Protein AF-A0A7J4K2P8-F1 (afdb_monomer_lite)

Secondary structure (DSSP, 8-state):
---HHHHHHHHHHHHTT--HHHHHHHHHHTT--HHHHHHHHHH--S----HHHHHHHHHHHHTT--HHHHHHHHHHTT--HHHHHHHHHHHHHH--S---HHHHHHHHHHHHHHHHHHHHHTT---------------------HHHHHHHHHHHHHHH-HHHHHHHHHHH--HHHHHHHHHHHHH-TTT--TTGGGG--SHHHHHHHHHTT-STTTHHHHHTT--SHHHHHHHHHHHHHHHT-

pLDDT: mean 84.4, std 15.3, range [41.06, 97.94]

Structure (mmCIF, N/CA/C/O backbone):
data_AF-A0A7J4K2P8-F1
#
_entry.id   AF-A0A7J4K2P8-F1
#
loop_
_atom_site.group_PDB
_atom_site.id
_atom_site.type_symbol
_atom_site.label_atom_id
_atom_site.label_alt_id
_atom_site.label_comp_id
_atom_site.label_asym_id
_atom_site.label_entity_id
_atom_site.label_seq_id
_atom_site.pdbx_PDB_ins_code
_atom_site.Cartn_x
_atom_site.Cartn_y
_atom_site.Cartn_z
_atom_site.occupancy
_atom_site.B_iso_or_equiv
_atom_site.auth_seq_id
_atom_site.auth_comp_id
_atom_site.auth_asym_id
_atom_site.auth_atom_id
_atom_site.pdbx_PDB_model_num
ATOM 1 N N . MET A 1 1 ? 23.038 6.808 -15.080 1.00 75.94 1 MET A N 1
ATOM 2 C CA . MET A 1 1 ? 22.961 8.172 -14.500 1.00 75.94 1 MET A CA 1
ATOM 3 C C . MET A 1 1 ? 22.219 8.976 -15.526 1.00 75.94 1 MET A C 1
ATOM 5 O O . MET A 1 1 ? 22.666 9.006 -16.671 1.00 75.94 1 MET A O 1
ATOM 9 N N . ALA A 1 2 ? 21.087 9.548 -15.135 1.00 89.25 2 ALA A N 1
ATOM 10 C CA . ALA A 1 2 ? 20.239 10.259 -16.067 1.00 89.25 2 ALA A CA 1
ATOM 11 C C . ALA A 1 2 ? 20.914 11.533 -16.585 1.00 89.25 2 ALA A C 1
ATOM 13 O O . ALA A 1 2 ? 21.733 12.149 -15.899 1.00 89.25 2 ALA A O 1
ATOM 14 N N . ASP A 1 3 ? 20.536 11.936 -17.797 1.00 94.94 3 ASP A N 1
ATOM 15 C CA . ASP A 1 3 ? 20.901 13.236 -18.351 1.00 94.94 3 ASP A CA 1
ATOM 16 C C . ASP A 1 3 ? 20.389 14.359 -17.419 1.00 94.94 3 ASP A C 1
ATOM 18 O O . ASP A 1 3 ? 19.174 14.460 -17.199 1.00 94.94 3 ASP A O 1
ATOM 22 N N . PRO A 1 4 ? 21.273 15.220 -16.875 1.00 94.81 4 PRO A N 1
ATOM 23 C CA . PRO A 1 4 ? 20.875 16.316 -15.996 1.00 94.81 4 PRO A CA 1
ATOM 24 C C . PRO A 1 4 ? 19.834 17.255 -16.616 1.00 94.81 4 PRO A C 1
ATOM 26 O O . PRO A 1 4 ? 18.982 17.778 -15.895 1.00 94.81 4 PRO A O 1
ATOM 29 N N . GLN A 1 5 ? 19.864 17.457 -17.939 1.00 95.69 5 GLN A N 1
ATOM 30 C CA . GLN A 1 5 ? 18.891 18.309 -18.628 1.00 95.69 5 GLN A CA 1
ATOM 31 C C . GLN A 1 5 ? 17.500 17.676 -18.634 1.00 95.69 5 GLN A C 1
ATOM 33 O O . GLN A 1 5 ? 16.505 18.368 -18.414 1.00 95.69 5 GLN A O 1
ATOM 38 N N . LEU A 1 6 ? 17.429 16.356 -18.817 1.00 96.19 6 LEU A N 1
ATOM 39 C CA . LEU A 1 6 ? 16.177 15.609 -18.771 1.00 96.19 6 LEU A CA 1
ATOM 40 C C . LEU A 1 6 ? 15.572 15.630 -17.363 1.00 96.19 6 LEU A C 1
ATOM 42 O O . LEU A 1 6 ? 14.382 15.896 -17.212 1.00 96.19 6 LEU A O 1
ATOM 46 N N . VAL A 1 7 ? 16.394 15.428 -16.327 1.00 94.69 7 VAL A N 1
ATOM 47 C CA . VAL A 1 7 ? 15.958 15.527 -14.923 1.00 94.69 7 VAL A CA 1
ATOM 48 C C . VAL A 1 7 ? 15.420 16.927 -14.619 1.00 94.69 7 VAL A C 1
ATOM 50 O O . VAL A 1 7 ? 14.348 17.065 -14.027 1.00 94.69 7 VAL A O 1
ATOM 53 N N . GLN A 1 8 ? 16.122 17.976 -15.060 1.00 93.44 8 GLN A N 1
ATOM 54 C CA . GLN A 1 8 ? 15.693 19.360 -14.859 1.00 93.44 8 GLN A CA 1
ATOM 55 C C . GLN A 1 8 ? 14.377 19.664 -15.586 1.00 93.44 8 GLN A C 1
ATOM 57 O O . GLN A 1 8 ? 13.496 20.303 -15.008 1.00 93.44 8 GLN A O 1
ATOM 62 N N . TYR A 1 9 ? 14.218 19.179 -16.820 1.00 95.50 9 TYR A N 1
ATOM 63 C CA . TYR A 1 9 ? 12.982 19.326 -17.585 1.00 95.50 9 TYR A CA 1
ATOM 64 C C . TYR A 1 9 ? 11.809 18.619 -16.903 1.00 95.50 9 TYR A C 1
ATOM 66 O O . TYR A 1 9 ? 10.764 19.235 -16.699 1.00 95.50 9 TYR A O 1
ATOM 74 N N . ILE A 1 10 ? 11.988 17.356 -16.497 1.00 94.38 10 ILE A N 1
ATOM 75 C CA . ILE A 1 10 ? 10.951 16.600 -15.787 1.00 94.38 10 ILE A CA 1
ATOM 76 C C . ILE A 1 10 ? 10.550 17.348 -14.517 1.00 94.38 10 ILE A C 1
ATOM 78 O O . ILE A 1 10 ? 9.362 17.563 -14.290 1.00 94.38 10 ILE A O 1
ATOM 82 N N . ASN A 1 11 ? 11.519 17.809 -13.723 1.00 90.75 11 ASN A N 1
ATOM 83 C CA . ASN A 1 11 ? 11.234 18.570 -12.511 1.00 90.75 11 ASN A CA 1
ATOM 84 C C . ASN A 1 11 ? 10.418 19.841 -12.807 1.00 90.75 11 ASN A C 1
ATOM 86 O O . ASN A 1 11 ? 9.435 20.108 -12.121 1.00 90.75 11 ASN A O 1
ATOM 90 N N . ALA A 1 12 ? 10.770 20.593 -13.854 1.00 91.31 12 ALA A N 1
ATOM 91 C CA . ALA A 1 12 ? 10.033 21.792 -14.251 1.00 91.31 12 ALA A CA 1
ATOM 92 C C . ALA A 1 12 ? 8.586 21.484 -14.675 1.00 91.31 12 ALA A C 1
ATOM 94 O O . ALA A 1 12 ? 7.667 22.199 -14.280 1.00 91.31 12 ALA A O 1
ATOM 95 N N . GLN A 1 13 ? 8.357 20.401 -15.427 1.00 92.38 13 GLN A N 1
ATOM 96 C CA . GLN A 1 13 ? 7.003 19.989 -15.819 1.00 92.38 13 GLN A CA 1
ATOM 97 C C . GLN A 1 13 ? 6.168 19.560 -14.605 1.00 92.38 13 GLN A C 1
ATOM 99 O O . GLN A 1 13 ? 5.011 19.952 -14.467 1.00 92.38 13 GLN A O 1
ATOM 104 N N . LEU A 1 14 ? 6.759 18.810 -13.676 1.00 86.69 14 LEU A N 1
ATOM 105 C CA . LEU A 1 14 ? 6.062 18.414 -12.454 1.00 86.69 14 LEU A CA 1
ATOM 106 C C . LEU A 1 14 ? 5.748 19.625 -11.555 1.00 86.69 14 LEU A C 1
ATOM 108 O O . LEU A 1 14 ? 4.672 19.683 -10.962 1.00 86.69 14 LEU A O 1
ATOM 112 N N . GLN A 1 15 ? 6.641 20.620 -11.493 1.00 82.06 15 GLN A N 1
ATOM 113 C CA . GLN A 1 15 ? 6.390 21.894 -10.805 1.00 82.06 15 GLN A CA 1
ATOM 114 C C . GLN A 1 15 ? 5.294 22.727 -11.482 1.00 82.06 15 GLN A C 1
ATOM 116 O O . GLN A 1 15 ? 4.551 23.428 -10.797 1.00 82.06 15 GLN A O 1
ATOM 121 N N . ALA A 1 16 ? 5.156 22.620 -12.806 1.00 83.31 16 ALA A N 1
ATOM 122 C CA . ALA A 1 16 ? 4.079 23.245 -13.570 1.00 83.31 16 ALA A CA 1
ATOM 123 C C . ALA A 1 16 ? 2.720 22.529 -13.420 1.00 83.31 16 ALA A C 1
ATOM 125 O O . ALA A 1 16 ? 1.714 23.020 -13.931 1.00 83.31 16 ALA A O 1
ATOM 126 N N . GLY A 1 17 ? 2.669 21.404 -12.698 1.00 76.44 17 GLY A N 1
ATOM 127 C CA . GLY A 1 17 ? 1.433 20.695 -12.370 1.00 76.44 17 GLY A CA 1
ATOM 128 C C . GLY A 1 17 ? 1.130 19.483 -13.251 1.00 76.44 17 GLY A C 1
ATOM 129 O O . GLY A 1 17 ? 0.143 18.794 -13.004 1.00 76.44 17 GLY A O 1
ATOM 130 N N . TYR A 1 18 ? 1.968 19.177 -14.243 1.00 83.50 18 TYR A N 1
ATOM 131 C CA . TYR A 1 18 ? 1.755 18.018 -15.108 1.00 83.50 18 TYR A CA 1
ATOM 132 C C . TYR A 1 18 ? 1.923 16.700 -14.337 1.00 83.50 18 TYR A C 1
ATOM 134 O O . TYR A 1 18 ? 2.812 16.554 -13.494 1.00 83.50 18 TYR A O 1
ATOM 142 N N . GLY A 1 19 ? 1.074 15.713 -14.636 1.00 78.81 19 GLY A N 1
ATOM 143 C CA . GLY A 1 19 ? 1.168 14.377 -14.042 1.00 78.81 19 GLY A CA 1
ATOM 144 C C . GLY A 1 19 ? 2.373 13.593 -14.573 1.00 78.81 19 GLY A C 1
ATOM 145 O O . GLY A 1 19 ? 2.743 13.742 -15.737 1.00 78.81 19 GLY A O 1
ATOM 146 N N . LYS A 1 20 ? 2.963 12.705 -13.756 1.00 86.25 20 LYS A N 1
ATOM 147 C CA . LYS A 1 20 ? 4.127 11.886 -14.158 1.00 86.25 20 LYS A CA 1
ATOM 148 C C . LYS A 1 20 ? 3.876 11.124 -15.464 1.00 86.25 20 LYS A C 1
ATOM 150 O O . LYS A 1 20 ? 4.728 11.149 -16.342 1.00 86.25 20 LYS A O 1
ATOM 155 N N . GLU A 1 21 ? 2.696 10.521 -15.631 1.00 82.62 21 GLU A N 1
ATOM 156 C CA . GLU A 1 21 ? 2.338 9.811 -16.870 1.00 82.62 21 GLU A CA 1
ATOM 157 C C . GLU A 1 21 ? 2.239 10.731 -18.085 1.00 82.62 21 GLU A C 1
ATOM 159 O O . GLU A 1 21 ? 2.724 10.387 -19.160 1.00 82.62 21 GLU A O 1
ATOM 164 N N . GLN A 1 22 ? 1.679 11.929 -17.918 1.00 85.06 22 GLN A N 1
ATOM 165 C CA . GLN A 1 22 ? 1.611 12.911 -18.997 1.00 85.06 22 GLN A CA 1
ATOM 166 C C . GLN A 1 22 ? 3.014 13.349 -19.429 1.00 85.06 22 GLN A C 1
ATOM 168 O O . GLN A 1 22 ? 3.296 13.442 -20.622 1.00 85.06 22 GLN A O 1
ATOM 173 N N . VAL A 1 23 ? 3.915 13.558 -18.465 1.00 93.69 23 VAL A N 1
ATOM 174 C CA . VAL A 1 23 ? 5.318 13.890 -18.737 1.00 93.69 23 VAL A CA 1
ATOM 175 C C . VAL A 1 23 ? 6.034 12.721 -19.420 1.00 93.69 23 VAL A C 1
ATOM 177 O O . VAL A 1 23 ? 6.741 12.945 -20.400 1.00 93.69 23 VAL A O 1
ATOM 180 N N . ARG A 1 24 ? 5.810 11.471 -18.983 1.00 94.69 24 ARG A N 1
ATOM 181 C CA . ARG A 1 24 ? 6.348 10.275 -19.659 1.00 94.69 24 ARG A CA 1
ATOM 182 C C . ARG A 1 24 ? 5.886 10.187 -21.107 1.00 94.69 24 ARG A C 1
ATOM 184 O O . ARG A 1 24 ? 6.714 9.991 -21.989 1.00 94.69 24 ARG A O 1
ATOM 191 N N . GLN A 1 25 ? 4.589 10.360 -21.357 1.00 92.12 25 GLN A N 1
ATOM 192 C CA . GLN A 1 25 ? 4.019 10.313 -22.704 1.00 92.12 25 GLN A CA 1
ATOM 193 C C . GLN A 1 25 ? 4.571 11.433 -23.591 1.00 92.12 25 GLN A C 1
ATOM 195 O O . GLN A 1 25 ? 4.941 11.171 -24.732 1.00 92.12 25 GLN A O 1
ATOM 200 N N . ALA A 1 26 ? 4.687 12.655 -23.065 1.00 95.38 26 ALA A N 1
ATOM 201 C CA . ALA A 1 26 ? 5.259 13.785 -23.793 1.00 95.38 26 ALA A CA 1
ATOM 202 C C . ALA A 1 26 ? 6.736 13.550 -24.158 1.00 95.38 26 ALA A C 1
ATOM 204 O O . ALA A 1 26 ? 7.141 13.810 -25.289 1.00 95.38 26 ALA A O 1
ATOM 205 N N . LEU A 1 27 ? 7.531 13.005 -23.234 1.00 96.94 27 LEU A N 1
ATOM 206 C CA . LEU A 1 27 ? 8.936 12.668 -23.478 1.00 96.94 27 LEU A CA 1
ATOM 207 C C . LEU A 1 27 ? 9.092 11.502 -24.457 1.00 96.94 27 LEU A C 1
ATOM 209 O O . LEU A 1 27 ? 9.926 11.566 -25.358 1.00 96.94 27 LEU A O 1
ATOM 213 N N . ALA A 1 28 ? 8.263 10.467 -24.335 1.00 96.88 28 ALA A N 1
ATOM 214 C CA . ALA A 1 28 ? 8.249 9.355 -25.279 1.00 96.88 28 ALA A CA 1
ATOM 215 C C . ALA A 1 28 ? 7.879 9.831 -26.695 1.00 96.88 28 ALA A C 1
ATOM 217 O O . ALA A 1 28 ? 8.545 9.463 -27.660 1.00 96.88 28 ALA A O 1
ATOM 218 N N . ALA A 1 29 ? 6.883 10.716 -26.821 1.00 96.19 29 ALA A N 1
ATOM 219 C CA . ALA A 1 29 ? 6.522 11.353 -28.089 1.00 96.19 29 ALA A CA 1
ATOM 220 C C . ALA A 1 29 ? 7.647 12.247 -28.644 1.00 96.19 29 ALA A C 1
ATOM 222 O O . ALA A 1 29 ? 7.802 12.360 -29.857 1.00 96.19 29 ALA A O 1
ATOM 223 N N . GLY A 1 30 ? 8.461 12.837 -27.763 1.00 96.69 30 GLY A N 1
ATOM 224 C CA . GLY A 1 30 ? 9.676 13.577 -28.107 1.00 96.69 30 GLY A CA 1
ATOM 225 C C . GLY A 1 30 ? 10.876 12.705 -28.497 1.00 96.69 30 GLY A C 1
ATOM 226 O O . GLY A 1 30 ? 11.932 13.250 -28.805 1.00 96.69 30 GLY A O 1
ATOM 227 N N . GLY A 1 31 ? 10.739 11.373 -28.492 1.00 97.06 31 GLY A N 1
ATOM 228 C CA . GLY A 1 31 ? 11.786 10.434 -28.906 1.00 97.06 31 GLY A CA 1
ATOM 229 C C . GLY A 1 31 ? 12.767 10.026 -27.804 1.00 97.06 31 GLY A C 1
ATOM 230 O O . GLY A 1 31 ? 13.778 9.387 -28.101 1.00 97.06 31 GLY A O 1
ATOM 231 N N . TYR A 1 32 ? 12.497 10.360 -26.539 1.00 97.12 32 TYR A N 1
ATOM 232 C CA . TYR A 1 32 ? 13.344 9.920 -25.431 1.00 97.12 32 TYR A CA 1
ATOM 233 C C . TYR A 1 32 ? 13.165 8.410 -25.167 1.00 97.12 32 TYR A C 1
ATOM 235 O O . TYR A 1 32 ? 12.029 7.933 -25.095 1.00 97.12 32 TYR A O 1
ATOM 243 N N . PRO A 1 33 ? 14.256 7.638 -24.978 1.00 96.88 33 PRO A N 1
ATOM 244 C CA . PRO A 1 33 ? 14.161 6.215 -24.659 1.00 96.88 33 PRO A CA 1
ATOM 245 C C . PRO A 1 33 ? 13.442 5.983 -23.318 1.00 96.88 33 PRO A C 1
ATOM 247 O O . PRO A 1 33 ? 13.790 6.650 -22.340 1.00 96.88 33 PRO A O 1
ATOM 250 N N . PRO A 1 34 ? 12.531 4.995 -23.204 1.00 94.56 34 PRO A N 1
ATOM 251 C CA . PRO A 1 34 ? 11.807 4.719 -21.958 1.00 94.56 34 PRO A CA 1
ATOM 252 C C . PRO A 1 34 ? 12.721 4.516 -20.744 1.00 94.56 34 PRO A C 1
ATOM 254 O O . PRO A 1 34 ? 12.461 5.050 -19.671 1.00 94.56 34 PRO A O 1
ATOM 257 N N . LEU A 1 35 ? 13.845 3.815 -20.929 1.00 94.25 35 LEU A N 1
ATOM 258 C CA . LEU A 1 35 ? 14.822 3.587 -19.862 1.00 94.25 35 LEU A CA 1
ATOM 259 C C . LEU A 1 35 ? 15.446 4.895 -19.345 1.00 94.25 35 LEU A C 1
ATOM 261 O O . LEU A 1 35 ? 15.634 5.046 -18.141 1.00 94.25 35 LEU A O 1
ATOM 265 N N . ALA A 1 36 ? 15.731 5.849 -20.237 1.00 96.31 36 ALA A N 1
ATOM 266 C CA . ALA A 1 36 ? 16.288 7.148 -19.865 1.00 96.31 36 ALA A CA 1
ATOM 267 C C . ALA A 1 36 ? 15.265 8.004 -19.103 1.00 96.31 36 ALA A C 1
ATOM 269 O O . ALA A 1 36 ? 15.626 8.690 -18.149 1.00 96.31 36 ALA A O 1
ATOM 270 N N . ILE A 1 37 ? 13.986 7.922 -19.490 1.00 95.88 37 ILE A N 1
ATOM 271 C CA . ILE A 1 37 ? 12.877 8.581 -18.790 1.00 95.88 37 ILE A CA 1
ATOM 272 C C . ILE A 1 37 ? 12.771 8.038 -17.357 1.00 95.88 37 ILE A C 1
ATOM 274 O O . ILE A 1 37 ? 12.765 8.819 -16.408 1.00 95.88 37 ILE A O 1
ATOM 278 N N . GLU A 1 38 ? 12.758 6.714 -17.180 1.00 92.81 38 GLU A N 1
ATOM 279 C CA . GLU A 1 38 ? 12.669 6.093 -15.851 1.00 92.81 38 GLU A CA 1
ATOM 280 C C . GLU A 1 38 ? 13.920 6.332 -14.990 1.00 92.81 38 GLU A C 1
ATOM 282 O O . GLU A 1 38 ? 13.803 6.555 -13.785 1.00 92.81 38 GLU A O 1
ATOM 287 N N . GLU A 1 39 ? 15.127 6.334 -15.571 1.00 92.31 39 GLU A N 1
ATOM 288 C CA . GLU A 1 39 ? 16.339 6.776 -14.864 1.00 92.31 39 GLU A CA 1
ATOM 289 C C . GLU A 1 39 ? 16.221 8.226 -14.389 1.00 92.31 39 GLU A C 1
ATOM 291 O O . GLU A 1 39 ? 16.551 8.517 -13.241 1.00 92.31 39 GLU A O 1
ATOM 296 N N . ALA A 1 40 ? 15.695 9.124 -15.221 1.00 95.12 40 ALA A N 1
ATOM 297 C CA . ALA A 1 40 ? 15.549 10.525 -14.852 1.00 95.12 40 ALA A CA 1
ATOM 298 C C . ALA A 1 40 ? 14.502 10.741 -13.750 1.00 95.12 40 ALA A C 1
ATOM 300 O O . ALA A 1 40 ? 14.740 11.524 -12.832 1.00 95.12 40 ALA A O 1
ATOM 301 N N . PHE A 1 41 ? 13.383 10.007 -13.774 1.00 91.06 41 PHE A N 1
ATOM 302 C CA . PHE A 1 41 ? 12.415 10.017 -12.671 1.00 91.06 41 PHE A CA 1
ATOM 303 C C . PHE A 1 41 ? 12.991 9.451 -11.370 1.00 91.06 41 PHE A C 1
ATOM 305 O O . PHE A 1 41 ? 12.646 9.934 -10.293 1.00 91.06 41 PHE A O 1
ATOM 312 N N . ARG A 1 42 ? 13.870 8.449 -11.456 1.00 88.94 42 ARG A N 1
ATOM 313 C CA . ARG A 1 42 ? 14.551 7.847 -10.301 1.00 88.94 42 ARG A CA 1
ATOM 314 C C . ARG A 1 42 ? 15.565 8.795 -9.661 1.00 88.94 42 ARG A C 1
ATOM 316 O O . ARG A 1 42 ? 15.687 8.813 -8.439 1.00 88.94 42 ARG A O 1
ATOM 323 N N . ASP A 1 43 ? 16.264 9.582 -10.476 1.00 91.12 43 ASP A N 1
ATOM 324 C CA . ASP A 1 43 ? 17.283 10.538 -10.026 1.00 91.12 43 ASP A CA 1
ATOM 325 C C . ASP A 1 43 ? 16.679 11.829 -9.427 1.00 91.12 43 ASP A C 1
ATOM 327 O O . ASP A 1 43 ? 17.401 12.622 -8.811 1.00 91.12 43 ASP A O 1
ATOM 331 N N . LEU A 1 44 ? 15.354 12.029 -9.515 1.00 89.00 44 LEU A N 1
ATOM 332 C CA . LEU A 1 44 ? 14.643 13.083 -8.783 1.00 89.00 44 LEU A CA 1
ATOM 333 C C . LEU A 1 44 ? 14.687 12.804 -7.274 1.00 89.00 44 LEU A C 1
ATOM 335 O O . LEU A 1 44 ? 13.844 12.111 -6.704 1.00 89.00 44 LEU A O 1
ATOM 339 N N . LYS A 1 45 ? 15.685 13.374 -6.596 1.00 73.06 45 LYS A N 1
ATOM 340 C CA . LYS A 1 45 ? 15.795 13.318 -5.136 1.00 73.06 45 LYS A CA 1
ATOM 341 C C . LYS A 1 45 ? 14.753 14.222 -4.483 1.00 73.06 45 LYS A C 1
ATOM 343 O O . LYS A 1 45 ? 14.955 15.426 -4.362 1.00 73.06 45 LYS A O 1
ATOM 348 N N . GLY A 1 46 ? 13.681 13.612 -3.994 1.00 66.88 46 GLY A N 1
ATOM 349 C CA . GLY A 1 46 ? 12.719 14.239 -3.093 1.00 66.88 46 GLY A CA 1
ATOM 350 C C . GLY A 1 46 ? 11.271 13.971 -3.493 1.00 66.88 46 GLY A C 1
ATOM 351 O O . GLY A 1 46 ? 10.998 13.630 -4.644 1.00 66.88 46 GLY A O 1
ATOM 352 N N . PRO A 1 47 ? 10.320 14.115 -2.554 1.00 60.91 47 PRO A N 1
ATOM 353 C CA . PRO A 1 47 ? 8.916 14.169 -2.917 1.00 60.91 47 PRO A CA 1
ATOM 354 C C . PRO A 1 47 ? 8.754 15.348 -3.869 1.00 60.91 47 PRO A C 1
ATOM 356 O O . PRO A 1 47 ? 9.045 16.488 -3.507 1.00 60.91 47 PRO A O 1
ATOM 359 N N . VAL A 1 48 ? 8.335 15.076 -5.101 1.00 60.09 48 VAL A N 1
ATOM 360 C CA . VAL A 1 48 ? 7.995 16.149 -6.026 1.00 60.09 48 VAL A CA 1
ATOM 361 C C . VAL A 1 48 ? 6.690 16.742 -5.520 1.00 60.09 48 VAL A C 1
ATOM 363 O O . VAL A 1 48 ? 5.601 16.244 -5.803 1.00 60.09 48 VAL A O 1
ATOM 366 N N . SER A 1 49 ? 6.815 17.753 -4.668 1.00 67.19 49 SER A N 1
ATOM 367 C CA . SER A 1 49 ? 5.711 18.492 -4.079 1.00 67.19 49 SER A CA 1
ATOM 368 C C . SER A 1 49 ? 5.065 19.323 -5.178 1.00 67.19 49 SER A C 1
ATOM 370 O O . SER A 1 49 ? 5.377 20.496 -5.360 1.00 67.19 49 SER A O 1
ATOM 372 N N . ASN A 1 50 ? 4.178 18.693 -5.949 1.00 78.12 50 ASN A N 1
ATOM 373 C CA . ASN A 1 50 ? 3.330 19.403 -6.890 1.00 78.12 50 ASN A CA 1
ATOM 374 C C . ASN A 1 50 ? 2.470 20.397 -6.070 1.00 78.12 50 ASN A C 1
ATOM 376 O O . ASN A 1 50 ? 1.663 19.983 -5.234 1.00 78.12 50 ASN A O 1
ATOM 380 N N . PRO A 1 51 ? 2.629 21.717 -6.245 1.00 83.50 51 PRO A N 1
ATOM 381 C CA . PRO A 1 51 ? 1.887 22.687 -5.444 1.00 83.50 51 PRO A CA 1
ATOM 382 C C . PRO A 1 51 ? 0.369 22.554 -5.641 1.00 83.50 51 PRO A C 1
ATOM 384 O O . PRO A 1 51 ? -0.393 22.836 -4.719 1.00 83.50 51 PRO A O 1
ATOM 387 N N . GLN A 1 52 ? -0.087 22.052 -6.794 1.00 86.12 52 GLN A N 1
ATOM 388 C CA . GLN A 1 52 ? -1.505 21.788 -7.034 1.00 86.12 52 GLN A CA 1
ATOM 389 C C . GLN A 1 52 ? -2.033 20.652 -6.156 1.00 86.12 52 GLN A C 1
ATOM 391 O O . GLN A 1 52 ? -3.101 20.815 -5.570 1.00 86.12 52 GLN A O 1
ATOM 396 N N . ILE A 1 53 ? -1.291 19.541 -6.004 1.00 90.12 53 ILE A N 1
ATOM 397 C CA . ILE A 1 53 ? -1.750 18.425 -5.159 1.00 90.12 53 ILE A CA 1
ATOM 398 C C . ILE A 1 53 ? -1.843 18.852 -3.692 1.00 90.12 53 ILE A C 1
ATOM 400 O O . ILE A 1 53 ? -2.778 18.464 -2.996 1.00 90.12 53 ILE A O 1
ATOM 404 N N . LEU A 1 54 ? -0.919 19.703 -3.235 1.00 91.50 54 LEU A N 1
ATOM 405 C CA . LEU A 1 54 ? -0.932 20.250 -1.877 1.00 91.50 54 LEU A CA 1
ATOM 406 C C . LEU A 1 54 ? -2.109 21.205 -1.660 1.00 91.50 54 LEU A C 1
ATOM 408 O O . LEU A 1 54 ? -2.820 21.062 -0.668 1.00 91.50 54 LEU A O 1
ATOM 412 N N . ASN A 1 55 ? -2.366 22.120 -2.599 1.00 92.12 55 ASN A N 1
ATOM 413 C CA . ASN A 1 55 ? -3.511 23.032 -2.526 1.00 92.12 55 ASN A CA 1
ATOM 414 C C . ASN A 1 55 ? -4.841 22.266 -2.523 1.00 92.12 55 ASN A C 1
ATOM 416 O O . ASN A 1 55 ? -5.735 22.576 -1.737 1.00 92.12 55 ASN A O 1
ATOM 420 N N . PHE A 1 56 ? -4.960 21.232 -3.359 1.00 94.06 56 PHE A N 1
ATOM 421 C CA . PHE A 1 56 ? -6.168 20.413 -3.437 1.00 94.06 56 PHE A CA 1
ATOM 422 C C . PHE A 1 56 ? -6.355 19.559 -2.175 1.00 94.06 56 PHE A C 1
ATOM 424 O O . PHE A 1 56 ? -7.449 19.512 -1.614 1.00 94.06 56 PHE A O 1
ATOM 431 N N . ALA A 1 57 ? -5.279 18.948 -1.664 1.00 94.38 57 ALA A N 1
ATOM 432 C CA . ALA A 1 57 ? -5.290 18.246 -0.382 1.00 94.38 57 ALA A CA 1
ATOM 433 C C . ALA A 1 57 ? -5.724 19.178 0.762 1.00 94.38 57 ALA A C 1
ATOM 435 O O . ALA A 1 57 ? -6.565 18.807 1.578 1.00 94.38 57 ALA A O 1
ATOM 436 N N . GLN A 1 58 ? -5.202 20.408 0.797 1.00 94.25 58 GLN A N 1
ATOM 437 C CA . GLN A 1 58 ? -5.569 21.417 1.788 1.00 94.25 58 GLN A CA 1
ATOM 438 C C . GLN A 1 58 ? -7.034 21.834 1.682 1.00 94.25 58 GLN A C 1
ATOM 440 O O . GLN A 1 58 ? -7.709 21.917 2.706 1.00 94.25 58 GLN A O 1
ATOM 445 N N . GLN A 1 59 ? -7.546 22.036 0.468 1.00 95.44 59 GLN A N 1
ATOM 446 C CA . GLN A 1 59 ? -8.951 22.359 0.240 1.00 95.44 59 GLN A CA 1
ATOM 447 C C . GLN A 1 59 ? -9.881 21.239 0.732 1.00 95.44 59 GLN A C 1
ATOM 449 O O . GLN A 1 59 ? -10.855 21.522 1.426 1.00 95.44 59 GLN A O 1
ATOM 454 N N . LEU A 1 60 ? -9.569 19.974 0.431 1.00 95.19 60 LEU A N 1
ATOM 455 C CA . LEU A 1 60 ? -10.355 18.822 0.891 1.00 95.19 60 LEU A CA 1
ATOM 456 C C . LEU A 1 60 ? -10.367 18.722 2.421 1.00 95.19 60 LEU A C 1
ATOM 458 O O . LEU A 1 60 ? -11.423 18.557 3.029 1.00 95.19 60 LEU A O 1
ATOM 462 N N . LEU A 1 61 ? -9.208 18.889 3.062 1.00 92.81 61 LEU A N 1
ATOM 463 C CA . LEU A 1 61 ? -9.109 18.862 4.523 1.00 92.81 61 LEU A CA 1
ATOM 464 C C . LEU A 1 61 ? -9.868 20.034 5.176 1.00 92.81 61 LEU A C 1
ATOM 466 O O . LEU A 1 61 ? -10.512 19.842 6.203 1.00 92.81 61 LEU A O 1
ATOM 470 N N . GLN A 1 62 ? -9.864 21.227 4.569 1.00 90.69 62 GLN A N 1
ATOM 471 C CA . GLN A 1 62 ? -10.662 22.374 5.036 1.00 90.69 62 GLN A CA 1
ATOM 472 C C . GLN A 1 62 ? -12.175 22.157 4.892 1.00 90.69 62 GLN A C 1
ATOM 474 O O . GLN A 1 62 ? -12.944 22.717 5.667 1.00 90.69 62 GLN A O 1
ATOM 479 N N . GLN A 1 63 ? -12.603 21.326 3.938 1.00 91.38 63 GLN A N 1
ATOM 480 C CA . GLN A 1 63 ? -14.000 20.909 3.776 1.00 91.38 63 GLN A CA 1
ATOM 481 C C . GLN A 1 63 ? -14.420 19.804 4.761 1.00 91.38 63 GLN A C 1
ATOM 483 O O . GLN A 1 63 ? -15.565 19.363 4.724 1.00 91.38 63 GLN A O 1
ATOM 488 N N . GLY A 1 64 ? -13.518 19.353 5.639 1.00 90.62 64 GLY A N 1
ATOM 489 C CA . GLY A 1 64 ? -13.805 18.329 6.644 1.00 90.62 64 GLY A CA 1
ATOM 490 C C . GLY A 1 64 ? -13.614 16.891 6.162 1.00 90.62 64 GLY A C 1
ATOM 491 O O . GLY A 1 64 ? -13.993 15.966 6.877 1.00 90.62 64 GLY A O 1
ATOM 492 N N . TYR A 1 65 ? -13.013 16.673 4.986 1.00 91.69 65 TYR A N 1
ATOM 493 C CA . TYR A 1 65 ? -12.669 15.321 4.546 1.00 91.69 65 TYR A CA 1
ATOM 494 C C . TYR A 1 65 ? -11.627 14.709 5.484 1.00 91.69 65 TYR A C 1
ATOM 496 O O . TYR A 1 65 ? -10.642 15.351 5.857 1.00 91.69 65 TYR A O 1
ATOM 504 N N . LEU A 1 66 ? -11.797 13.429 5.813 1.00 90.12 66 LEU A N 1
ATOM 505 C CA . LEU A 1 66 ? -10.773 12.676 6.535 1.00 90.12 66 LEU A CA 1
ATOM 506 C C . LEU A 1 66 ? -9.540 12.454 5.637 1.00 90.12 66 LEU A C 1
ATOM 508 O O . LEU A 1 66 ? -9.696 12.328 4.421 1.00 90.12 66 LEU A O 1
ATOM 512 N N . PRO A 1 67 ? -8.320 12.300 6.192 1.00 91.19 67 PRO A N 1
ATOM 513 C CA . PRO A 1 67 ? -7.105 12.082 5.396 1.00 91.19 67 PRO A CA 1
ATOM 514 C C . PRO A 1 67 ? -7.207 10.939 4.371 1.00 91.19 67 PRO A C 1
ATOM 516 O O . PRO A 1 67 ? -6.740 11.062 3.236 1.00 91.19 67 PRO A O 1
ATOM 519 N N . ILE A 1 68 ? -7.862 9.834 4.741 1.00 84.69 68 ILE A N 1
ATOM 520 C CA . ILE A 1 68 ? -8.089 8.689 3.845 1.00 84.69 68 ILE A CA 1
ATOM 521 C C . ILE A 1 68 ? -9.020 9.077 2.686 1.00 84.69 68 ILE A C 1
ATOM 523 O O . ILE A 1 68 ? -8.728 8.757 1.534 1.00 84.69 68 ILE A O 1
ATOM 527 N N . GLN A 1 69 ? -10.095 9.819 2.966 1.00 89.50 69 GLN A N 1
ATOM 528 C CA . GLN A 1 69 ? -11.037 10.286 1.944 1.00 89.50 69 GLN A CA 1
ATOM 529 C C . GLN A 1 69 ? -10.383 11.314 1.015 1.00 89.50 69 GLN A C 1
ATOM 531 O O . GLN A 1 69 ? -10.533 11.225 -0.200 1.00 89.50 69 GLN A O 1
ATOM 536 N N . ALA A 1 70 ? -9.597 12.242 1.569 1.00 94.69 70 ALA A N 1
ATOM 537 C CA . ALA A 1 70 ? -8.843 13.216 0.788 1.00 94.69 70 ALA A CA 1
ATOM 538 C C . ALA A 1 70 ? -7.838 12.525 -0.150 1.00 94.69 70 ALA A C 1
ATOM 540 O O . ALA A 1 70 ? -7.735 12.877 -1.322 1.00 94.69 70 ALA A O 1
ATOM 541 N N . THR A 1 71 ? -7.157 11.480 0.334 1.00 91.50 71 THR A N 1
ATOM 542 C CA . THR A 1 71 ? -6.257 10.660 -0.492 1.00 91.50 71 THR A CA 1
ATOM 543 C C . THR A 1 71 ? -7.018 9.995 -1.641 1.00 91.50 71 THR A C 1
ATOM 545 O O . THR A 1 71 ? -6.576 10.069 -2.785 1.00 91.50 71 THR A O 1
ATOM 548 N N . ALA A 1 72 ? -8.167 9.372 -1.362 1.00 87.75 72 ALA A N 1
ATOM 549 C CA . ALA A 1 72 ? -8.983 8.722 -2.387 1.00 87.75 72 ALA A CA 1
ATOM 550 C C . ALA A 1 72 ? -9.484 9.719 -3.448 1.00 87.75 72 ALA A C 1
ATOM 552 O O . ALA A 1 72 ? -9.407 9.431 -4.641 1.00 87.75 72 ALA A O 1
ATOM 553 N N . ALA A 1 73 ? -9.924 10.909 -3.030 1.00 92.62 73 ALA A N 1
ATOM 554 C CA . ALA A 1 73 ? -10.376 11.962 -3.936 1.00 92.62 73 ALA A CA 1
ATOM 555 C C . ALA A 1 73 ? -9.250 12.462 -4.858 1.00 92.62 73 ALA A C 1
ATOM 557 O O . ALA A 1 73 ? -9.471 12.659 -6.050 1.00 92.62 73 ALA A O 1
ATOM 558 N N . LEU A 1 74 ? -8.023 12.606 -4.347 1.00 92.44 74 LEU A N 1
ATOM 559 C CA . LEU A 1 74 ? -6.862 12.958 -5.171 1.00 92.44 74 LEU A CA 1
ATOM 560 C C . LEU A 1 74 ? -6.544 11.867 -6.203 1.00 92.44 74 LEU A C 1
ATOM 562 O O . LEU A 1 74 ? -6.268 12.170 -7.360 1.00 92.44 74 LEU A O 1
ATOM 566 N N . VAL A 1 75 ? -6.639 10.593 -5.825 1.00 89.44 75 VAL A N 1
ATOM 567 C CA . VAL A 1 75 ? -6.437 9.493 -6.781 1.00 89.44 75 VAL A CA 1
ATOM 568 C C . VAL A 1 75 ? -7.496 9.514 -7.888 1.00 89.44 75 VAL A C 1
ATOM 570 O O . VAL A 1 75 ? -7.162 9.325 -9.054 1.00 89.44 75 VAL A O 1
ATOM 573 N N . GLN A 1 76 ? -8.753 9.830 -7.559 1.00 87.62 76 GLN A N 1
ATOM 574 C CA . GLN A 1 76 ? -9.819 10.002 -8.557 1.00 87.62 76 GLN A CA 1
ATOM 575 C C . GLN A 1 76 ? -9.568 11.177 -9.515 1.00 87.62 76 GLN A C 1
ATOM 577 O O . GLN A 1 76 ? -9.984 11.116 -10.668 1.00 87.62 76 GLN A O 1
ATOM 582 N N . GLN A 1 77 ? -8.853 12.215 -9.071 1.00 86.31 77 GLN A N 1
ATOM 583 C CA . GLN A 1 77 ? -8.404 13.333 -9.914 1.00 86.31 77 GLN A CA 1
ATOM 584 C C . GLN A 1 77 ? -7.180 12.980 -10.785 1.00 86.31 77 GLN A C 1
ATOM 586 O O . GLN A 1 77 ? -6.665 13.831 -11.505 1.00 86.31 77 GLN A O 1
ATOM 591 N N . GLY A 1 78 ? -6.705 11.730 -10.735 1.00 81.75 78 GLY A N 1
ATOM 592 C CA . GLY A 1 78 ? -5.594 11.235 -11.549 1.00 81.75 78 GLY A CA 1
ATOM 593 C C . GLY A 1 78 ? -4.217 11.378 -10.900 1.00 81.75 78 GLY A C 1
ATOM 594 O O . GLY A 1 78 ? -3.208 11.085 -11.544 1.00 81.75 78 GLY A O 1
ATOM 595 N N . PHE A 1 79 ? -4.137 11.799 -9.633 1.00 84.69 79 PHE A N 1
ATOM 596 C CA . PHE A 1 79 ? -2.872 11.789 -8.902 1.00 84.69 79 PHE A CA 1
ATOM 597 C C . PHE A 1 79 ? -2.470 10.356 -8.525 1.00 84.69 79 PHE A C 1
ATOM 599 O O . PHE A 1 79 ? -3.312 9.510 -8.222 1.00 84.69 79 PHE A O 1
ATOM 606 N N . SER A 1 80 ? -1.166 10.068 -8.502 1.00 80.94 80 SER A N 1
ATOM 607 C CA . SER A 1 80 ? -0.697 8.751 -8.063 1.00 80.94 80 SER A CA 1
ATOM 608 C C . SER A 1 80 ? -1.009 8.533 -6.577 1.00 80.94 80 SER A C 1
ATOM 610 O O . SER A 1 80 ? -0.956 9.470 -5.777 1.00 80.94 80 SER A O 1
ATOM 612 N N . GLN A 1 81 ? -1.298 7.291 -6.178 1.00 83.44 81 GLN A N 1
ATOM 613 C CA . GLN A 1 81 ? -1.626 6.963 -4.784 1.00 83.44 81 GLN A CA 1
ATOM 614 C C . GLN A 1 81 ? -0.506 7.357 -3.809 1.00 83.44 81 GLN A C 1
ATOM 616 O O . GLN A 1 81 ? -0.777 7.841 -2.709 1.00 83.44 81 GLN A O 1
ATOM 621 N N . HIS A 1 82 ? 0.749 7.180 -4.224 1.00 80.75 82 HIS A N 1
ATOM 622 C CA . HIS A 1 82 ? 1.917 7.576 -3.445 1.00 80.75 82 HIS A CA 1
ATOM 623 C C . HIS A 1 82 ? 1.975 9.098 -3.244 1.00 80.75 82 HIS A C 1
ATOM 625 O O . HIS A 1 82 ? 2.119 9.563 -2.113 1.00 80.75 82 HIS A O 1
ATOM 631 N N . ASP A 1 83 ? 1.809 9.878 -4.318 1.00 83.12 83 ASP A N 1
ATOM 632 C CA . ASP A 1 83 ? 1.879 11.342 -4.249 1.00 83.12 83 ASP A CA 1
ATOM 633 C C . ASP A 1 83 ? 0.683 11.916 -3.473 1.00 83.12 83 ASP A C 1
ATOM 635 O O . ASP A 1 83 ? 0.860 12.816 -2.656 1.00 83.12 83 ASP A O 1
ATOM 639 N N . ALA A 1 84 ? -0.513 11.340 -3.640 1.00 90.81 84 ALA A N 1
ATOM 640 C CA . ALA A 1 84 ? -1.706 11.700 -2.876 1.00 90.81 84 ALA A CA 1
ATOM 641 C C . ALA A 1 84 ? -1.513 11.479 -1.368 1.00 90.81 84 ALA A C 1
ATOM 643 O O . ALA A 1 84 ? -1.779 12.381 -0.572 1.00 90.81 84 ALA A O 1
ATOM 644 N N . ARG A 1 85 ? -0.987 10.313 -0.964 1.00 89.25 85 ARG A N 1
ATOM 645 C CA . ARG A 1 85 ? -0.674 10.031 0.447 1.00 89.25 85 ARG A CA 1
ATOM 646 C C . ARG A 1 85 ? 0.388 10.981 0.990 1.00 89.25 85 ARG A C 1
ATOM 648 O O . ARG A 1 85 ? 0.224 11.495 2.095 1.00 89.25 85 ARG A O 1
ATOM 655 N N . ALA A 1 86 ? 1.459 11.224 0.233 1.00 86.88 86 ALA A N 1
ATOM 656 C CA . ALA A 1 86 ? 2.525 12.137 0.635 1.00 86.88 86 ALA A CA 1
ATOM 657 C C . ALA A 1 86 ? 2.005 13.573 0.814 1.00 86.88 86 ALA A C 1
ATOM 659 O O . ALA A 1 86 ? 2.297 14.202 1.829 1.00 86.88 86 ALA A O 1
ATOM 660 N N . ALA A 1 87 ? 1.175 14.056 -0.115 1.00 90.81 87 ALA A N 1
ATOM 661 C CA . ALA A 1 87 ? 0.567 15.381 -0.065 1.00 90.81 87 ALA A CA 1
ATOM 662 C C . ALA A 1 87 ? -0.362 15.543 1.143 1.00 90.81 87 ALA A C 1
ATOM 664 O O . ALA A 1 87 ? -0.216 16.491 1.913 1.00 90.81 87 ALA A O 1
ATOM 665 N N . VAL A 1 88 ? -1.271 14.588 1.364 1.00 92.81 88 VAL A N 1
ATOM 666 C CA . VAL A 1 88 ? -2.167 14.609 2.528 1.00 92.81 88 VAL A CA 1
ATOM 667 C C . VAL A 1 88 ? -1.366 14.535 3.824 1.00 92.81 88 VAL A C 1
ATOM 669 O O . VAL A 1 88 ? -1.627 15.315 4.734 1.00 92.81 88 VAL A O 1
ATOM 672 N N . LYS A 1 89 ? -0.353 13.663 3.909 1.00 90.62 89 LYS A N 1
ATOM 673 C CA . LYS A 1 89 ? 0.531 13.565 5.080 1.00 90.62 89 LYS A CA 1
ATOM 674 C C . LYS A 1 89 ? 1.278 14.871 5.340 1.00 90.62 89 LYS A C 1
ATOM 676 O O . LYS A 1 89 ? 1.425 15.252 6.495 1.00 90.62 89 LYS A O 1
ATOM 681 N N . GLN A 1 90 ? 1.729 15.561 4.296 1.00 89.56 90 GLN A N 1
ATOM 682 C CA . GLN A 1 90 ? 2.412 16.843 4.423 1.00 89.56 90 GLN A CA 1
ATOM 683 C C . GLN A 1 90 ? 1.461 17.939 4.918 1.00 89.56 90 GLN A C 1
ATOM 685 O O . GLN A 1 90 ? 1.789 18.635 5.870 1.00 89.56 90 GLN A O 1
ATOM 690 N N . VAL A 1 91 ? 0.264 18.070 4.344 1.00 90.50 91 VAL A N 1
ATOM 691 C CA . VAL A 1 91 ? -0.702 19.090 4.786 1.00 90.50 91 VAL A CA 1
ATOM 692 C C . VAL A 1 91 ? -1.227 18.794 6.195 1.00 90.50 91 VAL A C 1
ATOM 694 O O . VAL A 1 91 ? -1.327 19.695 7.023 1.00 90.50 91 VAL A O 1
ATOM 697 N N . TYR A 1 92 ? -1.518 17.528 6.488 1.00 86.25 92 TYR A N 1
ATOM 698 C CA . TYR A 1 92 ? -2.057 17.093 7.775 1.00 86.25 92 TYR A CA 1
ATOM 699 C C . TYR A 1 92 ? -1.000 17.082 8.891 1.00 86.25 92 TYR A C 1
ATOM 701 O O . TYR A 1 92 ? -1.297 17.402 10.039 1.00 86.25 92 TYR A O 1
ATOM 709 N N . GLY A 1 93 ? 0.243 16.717 8.565 1.00 76.50 93 GLY A N 1
ATOM 710 C CA . GLY A 1 93 ? 1.343 16.585 9.522 1.00 76.50 93 GLY A CA 1
ATOM 711 C C . GLY A 1 93 ? 2.038 17.898 9.877 1.00 76.50 93 GLY A C 1
ATOM 712 O O . GLY A 1 93 ? 2.681 17.965 10.920 1.00 76.50 93 GLY A O 1
ATOM 713 N N . VAL A 1 94 ? 1.913 18.942 9.048 1.00 64.31 94 VAL A N 1
ATOM 714 C CA . VAL A 1 94 ? 2.586 20.228 9.300 1.00 64.31 94 VAL A CA 1
ATOM 715 C C . VAL A 1 94 ? 1.901 21.038 10.402 1.00 64.31 94 VAL A C 1
ATOM 717 O O . VAL A 1 94 ? 2.589 21.808 11.055 1.00 64.31 94 VAL A O 1
ATOM 720 N N . ASN A 1 95 ? 0.610 20.831 10.678 1.00 50.50 95 ASN A N 1
ATOM 721 C CA . ASN A 1 95 ? -0.056 21.297 11.898 1.00 50.50 95 ASN A CA 1
ATOM 722 C C . ASN A 1 95 ? -1.374 20.521 12.071 1.00 50.50 95 ASN A C 1
ATOM 724 O O . ASN A 1 95 ? -2.300 20.769 11.293 1.00 50.50 95 ASN A O 1
ATOM 728 N N . PRO A 1 96 ? -1.534 19.634 13.074 1.00 50.34 96 PRO A N 1
ATOM 729 C CA . PRO A 1 96 ? -2.880 19.217 13.445 1.00 50.34 96 PRO A CA 1
ATOM 730 C C . PRO A 1 96 ? -3.678 20.488 13.793 1.00 50.34 96 PRO A C 1
ATOM 732 O O . PRO A 1 96 ? -3.112 21.387 14.422 1.00 50.34 96 PRO A O 1
ATOM 735 N N . PRO A 1 97 ? -4.955 20.620 13.389 1.00 48.62 97 PRO A N 1
ATOM 736 C CA . PRO A 1 97 ? -5.801 21.756 13.748 1.00 48.62 97 PRO A CA 1
ATOM 737 C C . PRO A 1 97 ? -6.119 21.723 15.252 1.00 48.62 97 PRO A C 1
ATOM 739 O O . PRO A 1 97 ? -7.224 21.426 15.685 1.00 48.62 97 PRO A O 1
ATOM 742 N N . GLY A 1 98 ? -5.115 22.023 16.064 1.00 48.66 98 GLY A N 1
ATOM 743 C CA . GLY A 1 98 ? -5.195 22.296 17.482 1.00 48.66 98 GLY A CA 1
ATOM 744 C C . GLY A 1 98 ? -4.534 23.645 17.719 1.00 48.66 98 GLY A C 1
ATOM 745 O O . GLY A 1 98 ? -3.313 23.742 17.722 1.00 48.66 98 GLY A O 1
ATOM 746 N N . GLY A 1 99 ? -5.343 24.692 17.902 1.00 47.28 99 GLY A N 1
ATOM 747 C CA . GLY A 1 99 ? -4.869 25.930 18.532 1.00 47.28 99 GLY A CA 1
ATOM 748 C C . GLY A 1 99 ? -5.026 27.240 17.761 1.00 47.28 99 GLY A C 1
ATOM 749 O O . GLY A 1 99 ? -4.425 28.231 18.170 1.00 47.28 99 GLY A O 1
ATOM 750 N N . SER A 1 100 ? -5.833 27.321 16.697 1.00 46.97 100 SER A N 1
ATOM 751 C CA . SER A 1 100 ? -6.169 28.638 16.136 1.00 46.97 100 SER A CA 1
ATOM 752 C C . SER A 1 100 ? -7.322 29.263 16.928 1.00 46.97 100 SER A C 1
ATOM 754 O O . SER A 1 100 ? -8.446 28.757 16.924 1.00 46.97 100 SER A O 1
ATOM 756 N N . ARG A 1 101 ? -7.023 30.366 17.627 1.00 54.38 101 ARG A N 1
ATOM 757 C CA . ARG A 1 101 ? -7.881 31.151 18.545 1.00 54.38 101 ARG A CA 1
ATOM 758 C C . ARG A 1 101 ? -9.290 31.492 18.023 1.00 54.38 101 ARG A C 1
ATOM 760 O O . ARG A 1 101 ? -10.145 31.893 18.805 1.00 54.38 101 ARG A O 1
ATOM 767 N N . HIS A 1 102 ? -9.555 31.308 16.733 1.00 51.06 102 HIS A N 1
ATOM 768 C CA . HIS A 1 102 ? -10.857 31.552 16.118 1.00 51.06 102 HIS A CA 1
ATOM 769 C C . HIS A 1 102 ? -11.896 30.457 16.406 1.00 51.06 102 HIS A C 1
ATOM 771 O O . HIS A 1 102 ? -13.064 30.789 16.578 1.00 51.06 102 HIS A O 1
ATOM 777 N N . VAL A 1 103 ? -11.498 29.186 16.563 1.00 53.31 103 VAL A N 1
ATOM 778 C CA . VAL A 1 103 ? -12.446 28.118 16.953 1.00 53.31 103 VAL A CA 1
ATOM 779 C C . VAL A 1 103 ? -12.879 28.288 18.411 1.00 53.31 103 VAL A C 1
ATOM 781 O O . VAL A 1 103 ? -14.050 28.109 18.730 1.00 53.31 103 VAL A O 1
ATOM 784 N N . ALA A 1 104 ? -11.967 28.742 19.279 1.00 54.41 104 ALA A N 1
ATOM 785 C CA . ALA A 1 104 ? -12.304 29.109 20.652 1.00 54.41 104 ALA A CA 1
ATOM 786 C C . ALA A 1 104 ? -13.294 30.283 20.704 1.00 54.41 104 ALA A C 1
ATOM 788 O O . ALA A 1 104 ? -14.214 30.250 21.507 1.00 54.41 104 ALA A O 1
ATOM 789 N N . LEU A 1 105 ? -13.158 31.284 19.827 1.00 58.91 105 LEU A N 1
ATOM 790 C CA . LEU A 1 105 ? -14.089 32.415 19.763 1.00 58.91 105 LEU A CA 1
ATOM 791 C C . LEU A 1 105 ? -15.487 32.003 19.284 1.00 58.91 105 LEU A C 1
ATOM 793 O O . LEU A 1 105 ? -16.469 32.429 19.880 1.00 58.91 105 LEU A O 1
ATOM 797 N N . VAL A 1 106 ? -15.596 31.147 18.263 1.00 62.69 106 VAL A N 1
ATOM 798 C CA . VAL A 1 106 ? -16.904 30.664 17.776 1.00 62.69 106 VAL A CA 1
ATOM 799 C C . VAL A 1 106 ? -17.573 29.744 18.802 1.00 62.69 106 VAL A C 1
ATOM 801 O O . VAL A 1 106 ? -18.761 29.902 19.074 1.00 62.69 106 VAL A O 1
ATOM 804 N N . ALA A 1 107 ? -16.815 28.844 19.437 1.00 68.69 107 ALA A N 1
ATOM 805 C CA . ALA A 1 107 ? -17.326 28.009 20.522 1.00 68.69 107 ALA A CA 1
ATOM 806 C C . ALA A 1 107 ? -17.732 28.848 21.744 1.00 68.69 107 ALA A C 1
ATOM 808 O O . ALA A 1 107 ? -18.791 28.613 22.317 1.00 68.69 107 ALA A O 1
ATOM 809 N N . PHE A 1 108 ? -16.949 29.869 22.109 1.00 76.56 108 PHE A N 1
ATOM 810 C CA . PHE A 1 108 ? -17.288 30.776 23.205 1.00 76.56 108 PHE A CA 1
ATOM 811 C C . PHE A 1 108 ? -18.553 31.574 22.887 1.00 76.56 108 PHE A C 1
ATOM 813 O O . PHE A 1 108 ? -19.446 31.627 23.722 1.00 76.56 108 PHE A O 1
ATOM 820 N N . VAL A 1 109 ? -18.699 32.122 21.676 1.00 82.81 109 VAL A N 1
ATOM 821 C CA . VAL A 1 109 ? -19.915 32.846 21.264 1.00 82.81 109 VAL A CA 1
ATOM 822 C C . VAL A 1 109 ? -21.142 31.930 21.295 1.00 82.81 109 VAL A C 1
ATOM 824 O O . VAL A 1 109 ? -22.166 32.331 21.842 1.00 82.81 109 VAL A O 1
ATOM 827 N N . LEU A 1 110 ? -21.042 30.690 20.806 1.00 78.06 110 LEU A N 1
ATOM 828 C CA . LEU A 1 110 ? -22.144 29.721 20.874 1.00 78.06 110 LEU A CA 1
ATOM 829 C C . LEU A 1 110 ? -22.506 29.353 22.318 1.00 78.06 110 LEU A C 1
ATOM 831 O O . LEU A 1 110 ? -23.683 29.356 22.666 1.00 78.06 110 LEU A O 1
ATOM 835 N N . ILE A 1 111 ? -21.514 29.125 23.183 1.00 82.56 111 ILE A N 1
ATOM 836 C CA . ILE A 1 111 ? -21.739 28.871 24.613 1.00 82.56 111 ILE A CA 1
ATOM 837 C C . ILE A 1 111 ? -22.372 30.097 25.283 1.00 82.56 111 ILE A C 1
ATOM 839 O O . ILE A 1 111 ? -23.283 29.948 26.089 1.00 82.56 111 ILE A O 1
ATOM 843 N N . THR A 1 112 ? -21.957 31.313 24.922 1.00 76.88 112 THR A N 1
ATOM 844 C CA . THR A 1 112 ? -22.521 32.542 25.505 1.00 76.88 112 THR A CA 1
ATOM 845 C C . THR A 1 112 ? -23.977 32.743 25.076 1.00 76.88 112 THR A C 1
ATOM 847 O O . THR A 1 112 ? -24.802 33.120 25.901 1.00 76.88 112 THR A O 1
ATOM 850 N N . ILE A 1 113 ? -24.322 32.442 23.817 1.00 81.88 113 ILE A N 1
ATOM 851 C CA . ILE A 1 113 ? -25.708 32.479 23.321 1.00 81.88 113 ILE A CA 1
ATOM 852 C C . ILE A 1 113 ? -26.564 31.426 24.034 1.00 81.88 113 ILE A C 1
ATOM 854 O O . ILE A 1 113 ? -27.683 31.735 24.431 1.00 81.88 113 ILE A O 1
ATOM 858 N N . VAL A 1 114 ? -26.039 30.217 24.255 1.00 80.69 114 VAL A N 1
ATOM 859 C CA .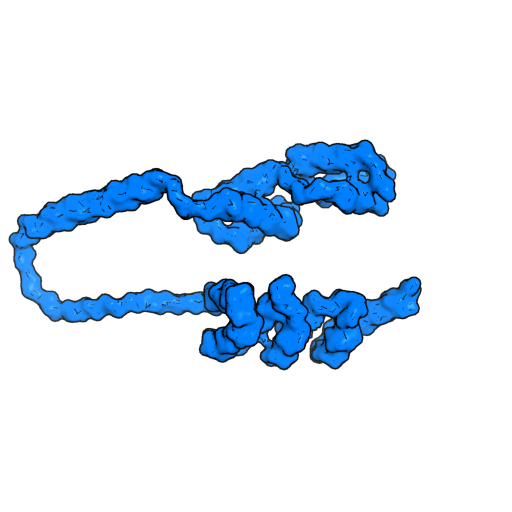 VAL A 1 114 ? -26.746 29.157 24.990 1.00 80.69 114 VAL A CA 1
ATOM 860 C C . VAL A 1 114 ? -26.955 29.542 26.457 1.00 80.69 114 VAL A C 1
ATOM 862 O O . VAL A 1 114 ? -28.058 29.381 26.962 1.00 80.69 114 VAL A O 1
ATOM 865 N N . VAL A 1 115 ? -25.956 30.121 27.132 1.00 79.94 115 VAL A N 1
ATOM 866 C CA . VAL A 1 115 ? -26.077 30.572 28.533 1.00 79.94 115 VAL A CA 1
ATOM 867 C C . VAL A 1 115 ? -27.036 31.762 28.671 1.00 79.94 115 VAL A C 1
ATOM 869 O O . VAL A 1 115 ? -27.835 31.793 29.604 1.00 79.94 115 VAL A O 1
ATOM 872 N N . LEU A 1 116 ? -27.017 32.721 27.738 1.00 75.81 116 LEU A N 1
ATOM 873 C CA . LEU A 1 116 ? -27.956 33.854 27.733 1.00 75.81 116 LEU A CA 1
ATOM 874 C C . LEU A 1 116 ? -29.384 33.427 27.344 1.00 75.81 116 LEU A C 1
ATOM 876 O O . LEU A 1 116 ? -30.354 33.939 27.905 1.00 75.81 116 LEU A O 1
ATOM 880 N N . GLY A 1 117 ? -29.520 32.462 26.432 1.00 71.44 117 GLY A N 1
ATOM 881 C CA . GLY A 1 117 ? -30.794 31.846 26.061 1.00 71.44 117 GLY A CA 1
ATOM 882 C C . GLY A 1 117 ? -31.408 31.043 27.209 1.00 71.44 117 GLY A C 1
ATOM 883 O O . GLY A 1 117 ? -32.558 31.269 27.560 1.00 71.44 117 GLY A O 1
ATOM 884 N N . LEU A 1 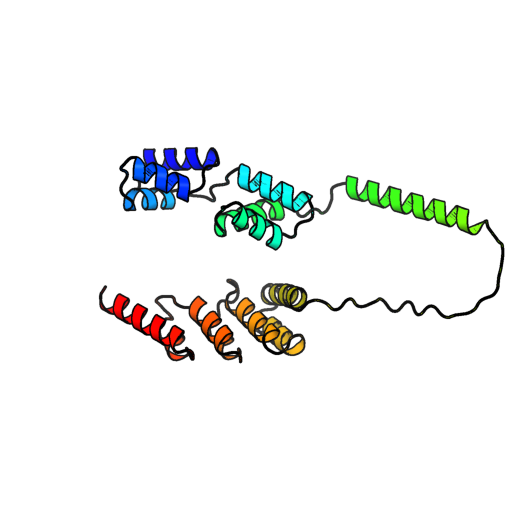118 ? -30.630 30.181 27.871 1.00 68.00 118 LEU A N 1
ATOM 885 C CA . LEU A 1 118 ? -31.077 29.435 29.057 1.00 68.00 118 LEU A CA 1
ATOM 886 C C . LEU A 1 118 ? -31.396 30.354 30.243 1.00 68.00 118 LEU A C 1
ATOM 888 O O . LEU A 1 118 ? -32.366 30.113 30.954 1.00 68.00 118 LEU A O 1
ATOM 892 N N . GLY A 1 119 ? -30.636 31.437 30.437 1.00 65.81 119 GLY A N 1
ATOM 893 C CA . GLY A 1 119 ? -30.901 32.410 31.502 1.00 65.81 119 GLY A CA 1
ATOM 894 C C . GLY A 1 119 ? -32.200 33.201 31.313 1.00 65.81 119 GLY A C 1
ATOM 895 O O . GLY A 1 119 ? -32.831 33.575 32.297 1.00 65.81 119 GLY A O 1
ATOM 896 N N . THR A 1 120 ? -32.625 33.431 30.068 1.00 59.78 120 THR A N 1
ATOM 897 C CA . THR A 1 120 ? -33.922 34.066 29.765 1.00 59.78 120 THR A CA 1
ATOM 898 C C . THR A 1 120 ? -35.074 33.063 29.749 1.00 59.78 120 THR A C 1
ATOM 900 O O . THR A 1 120 ? -36.191 33.426 30.107 1.00 59.78 120 THR A O 1
ATOM 903 N N . TYR A 1 121 ? -34.803 31.795 29.427 1.00 57.12 121 TYR A N 1
ATOM 904 C CA . TYR A 1 121 ? -35.792 30.715 29.464 1.00 57.12 121 TYR A CA 1
ATOM 905 C C . TYR A 1 121 ? -36.217 30.338 30.897 1.00 57.12 121 TYR A C 1
ATOM 907 O O . TYR A 1 121 ? -37.361 29.962 31.114 1.00 57.12 121 TYR A O 1
ATOM 915 N N . LEU A 1 122 ? -35.340 30.510 31.895 1.00 57.78 122 LEU A N 1
ATOM 916 C CA . LEU A 1 122 ? -35.639 30.226 33.310 1.00 57.78 122 LEU A CA 1
ATOM 917 C C . LEU A 1 122 ? -36.523 31.277 34.017 1.00 57.78 122 LEU A C 1
ATOM 919 O O . LEU A 1 122 ? -36.815 31.115 35.198 1.00 57.78 122 LEU A O 1
ATOM 923 N N . LEU A 1 123 ? -36.944 32.350 33.336 1.00 55.88 123 LEU A N 1
ATOM 924 C CA . LEU A 1 123 ? -37.881 33.348 33.884 1.00 55.88 123 LEU A CA 1
ATOM 925 C C . LEU A 1 123 ? -39.308 33.223 33.331 1.00 55.88 123 LEU A C 1
ATOM 927 O O . LEU A 1 123 ? -40.158 34.047 33.664 1.00 55.88 123 LEU A O 1
ATOM 931 N N . ILE A 1 124 ? -39.580 32.211 32.506 1.00 56.91 124 ILE A N 1
ATOM 932 C CA . ILE A 1 124 ? -40.935 31.881 32.063 1.00 56.91 124 ILE A CA 1
ATOM 933 C C . ILE A 1 124 ? -41.391 30.688 32.903 1.00 56.91 124 ILE A C 1
ATOM 935 O O . ILE A 1 124 ? -41.174 29.532 32.553 1.00 56.91 124 ILE A O 1
ATOM 939 N N . ASP A 1 125 ? -41.937 31.016 34.070 1.00 53.72 125 ASP A N 1
ATOM 940 C CA . ASP A 1 125 ? -42.622 30.095 34.968 1.00 53.72 125 ASP A CA 1
ATOM 941 C C . ASP A 1 125 ? -44.078 30.015 34.498 1.00 53.72 125 ASP A C 1
ATOM 943 O O . ASP A 1 125 ? -44.861 30.928 34.746 1.00 53.72 125 ASP A O 1
ATOM 947 N N . ASP A 1 126 ? -44.413 28.968 33.753 1.00 47.25 126 ASP A N 1
ATOM 948 C CA . ASP A 1 126 ? -45.789 28.506 33.604 1.00 47.25 126 ASP A CA 1
ATOM 949 C C . ASP A 1 126 ? -45.748 26.981 33.639 1.00 47.25 126 ASP A C 1
ATOM 951 O O . ASP A 1 126 ? -45.177 26.315 32.771 1.00 47.25 126 ASP A O 1
ATOM 955 N N . GLY A 1 127 ? -46.269 26.453 34.743 1.00 62.47 127 GLY A N 1
ATOM 956 C CA . GLY A 1 127 ? -46.251 25.040 35.054 1.00 62.47 127 GLY A CA 1
ATOM 957 C C . GLY A 1 127 ? -47.100 24.202 34.109 1.00 62.47 127 GLY A C 1
ATOM 958 O O . GLY A 1 127 ? -48.092 24.661 33.560 1.00 62.47 127 GLY A O 1
ATOM 959 N N . GLU A 1 128 ? -46.741 22.928 34.027 1.00 48.22 128 GLU A N 1
ATOM 960 C CA . GLU A 1 128 ? -47.693 21.832 34.153 1.00 48.22 128 GLU A CA 1
ATOM 961 C C . GLU A 1 128 ? -46.932 20.549 34.506 1.00 48.22 128 GLU A C 1
ATOM 963 O O . GLU A 1 128 ? -45.843 20.265 34.003 1.00 48.22 128 GLU A O 1
ATOM 968 N N . GLU A 1 129 ? -47.500 19.812 35.455 1.00 57.38 129 GLU A N 1
ATOM 969 C CA . GLU A 1 129 ? -47.016 18.535 35.958 1.00 57.38 129 GLU A CA 1
ATOM 970 C C . GLU A 1 129 ? -47.139 17.457 34.870 1.00 57.38 129 GLU A C 1
ATOM 972 O O . GLU A 1 129 ? -48.209 17.240 34.304 1.00 57.38 129 GLU A O 1
ATOM 977 N N . GLY A 1 130 ? -46.054 16.730 34.611 1.00 45.59 130 GLY A N 1
ATOM 978 C CA . GLY A 1 130 ? -46.060 15.604 33.681 1.00 45.59 130 GLY A CA 1
ATOM 979 C C . GLY A 1 130 ? -44.798 14.772 33.822 1.00 45.59 130 GLY A C 1
ATOM 980 O O . GLY A 1 130 ? -43.801 15.003 33.150 1.00 45.59 130 GLY A O 1
ATOM 981 N N . THR A 1 131 ? -44.826 13.818 34.745 1.00 57.69 131 THR A N 1
ATOM 982 C CA . THR A 1 131 ? -43.736 12.888 35.026 1.00 57.69 131 THR A CA 1
ATOM 983 C C . THR A 1 131 ? -43.602 11.827 33.933 1.00 57.69 131 THR A C 1
ATOM 985 O O . THR A 1 131 ? -44.410 10.904 33.852 1.00 57.69 131 THR A O 1
ATOM 988 N N . THR A 1 132 ? -42.501 11.863 33.183 1.00 54.34 132 THR A N 1
ATOM 989 C CA . THR A 1 132 ? -41.863 10.644 32.663 1.00 54.34 132 THR A CA 1
ATOM 990 C C . THR A 1 132 ? -40.348 10.727 32.859 1.00 54.34 132 THR A C 1
ATOM 992 O O . THR A 1 132 ? -39.778 11.795 32.649 1.00 54.34 132 THR A O 1
ATOM 995 N N . PRO A 1 133 ? -39.679 9.642 33.291 1.00 52.62 133 PRO A N 1
ATOM 996 C CA . PRO A 1 133 ? -38.229 9.617 33.411 1.00 52.62 133 PRO A CA 1
ATOM 997 C C . PRO A 1 133 ? -37.623 9.526 32.008 1.00 52.62 133 PRO A C 1
ATOM 999 O O . PRO A 1 133 ? -37.720 8.475 31.373 1.00 52.62 133 PRO A O 1
ATOM 1002 N N . ASP A 1 134 ? -37.018 10.613 31.532 1.00 43.78 134 ASP A N 1
ATOM 1003 C CA . ASP A 1 134 ? -36.142 10.568 30.365 1.00 43.78 134 ASP A CA 1
ATOM 1004 C C . ASP A 1 134 ? -34.836 9.876 30.770 1.00 43.78 134 ASP A C 1
ATOM 1006 O O . ASP A 1 134 ? -33.987 10.402 31.493 1.00 43.78 134 ASP A O 1
ATOM 1010 N N . ASP A 1 135 ? -34.750 8.617 30.355 1.00 46.69 135 ASP A N 1
ATOM 1011 C CA . ASP A 1 135 ? -33.557 7.787 30.374 1.00 46.69 135 ASP A CA 1
ATOM 1012 C C . ASP A 1 135 ? -32.568 8.360 29.347 1.00 46.69 135 ASP A C 1
ATOM 1014 O O . ASP A 1 135 ? -32.572 7.989 28.174 1.00 46.69 135 ASP A O 1
ATOM 1018 N N . ASP A 1 136 ? -31.735 9.303 29.800 1.00 45.59 136 ASP A N 1
ATOM 1019 C CA . ASP A 1 136 ? -30.527 9.787 29.119 1.00 45.59 136 ASP A CA 1
ATOM 1020 C C . ASP A 1 136 ? -29.463 8.671 29.052 1.00 45.59 136 ASP A C 1
ATOM 1022 O O . ASP A 1 136 ? -28.323 8.801 29.515 1.00 45.59 136 ASP A O 1
ATOM 1026 N N . THR A 1 137 ? -29.814 7.526 28.470 1.00 43.19 137 THR A N 1
ATOM 1027 C CA . THR A 1 137 ? -28.819 6.559 28.032 1.00 43.19 137 THR A CA 1
ATOM 1028 C C . THR A 1 137 ? -28.196 7.097 26.743 1.00 43.19 137 THR A C 1
ATOM 1030 O O . THR A 1 137 ? -28.897 7.281 25.744 1.00 43.19 137 THR A O 1
ATOM 1033 N N . PRO A 1 138 ? -26.877 7.371 26.715 1.00 44.41 138 PRO A N 1
ATOM 1034 C CA . PRO A 1 138 ? -26.218 7.810 25.496 1.00 44.41 138 PRO A CA 1
ATOM 1035 C C . PRO A 1 138 ? -26.459 6.758 24.417 1.00 44.41 138 PRO A C 1
ATOM 1037 O O . PRO A 1 138 ? -26.082 5.596 24.576 1.00 44.41 138 PRO A O 1
ATOM 1040 N N . VAL A 1 139 ? -27.101 7.170 23.324 1.00 47.09 139 VAL A N 1
ATOM 1041 C CA . VAL A 1 139 ? -27.302 6.333 22.143 1.00 47.09 139 VAL A CA 1
ATOM 1042 C C . VAL A 1 139 ? -25.919 5.963 21.618 1.00 47.09 139 VAL A C 1
ATOM 1044 O O . VAL A 1 139 ? -25.245 6.758 20.965 1.00 47.09 139 VAL A O 1
ATOM 1047 N N . ILE A 1 140 ? -25.464 4.754 21.949 1.00 41.06 140 ILE A N 1
ATOM 1048 C CA . ILE A 1 140 ? -24.247 4.171 21.396 1.00 41.06 140 IL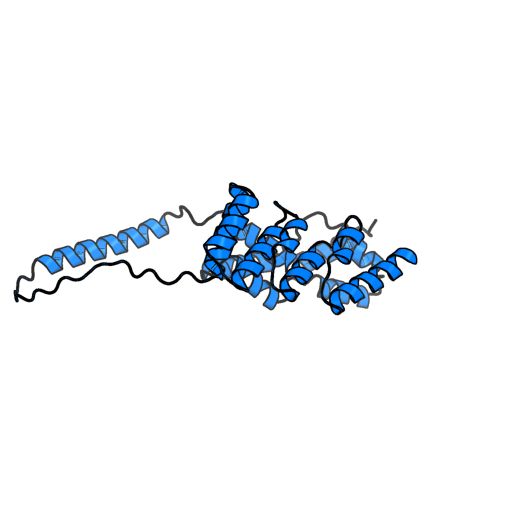E A CA 1
ATOM 1049 C C . ILE A 1 140 ? -24.555 3.905 19.926 1.00 41.06 140 ILE A C 1
ATOM 1051 O O . ILE A 1 140 ? -25.134 2.877 19.574 1.00 41.06 140 ILE A O 1
ATOM 1055 N N . THR A 1 141 ? -24.209 4.851 19.054 1.00 52.25 141 THR A N 1
ATOM 1056 C CA . THR A 1 141 ? -24.207 4.603 17.614 1.00 52.25 141 THR A CA 1
ATOM 1057 C C . THR A 1 141 ? -23.302 3.402 17.346 1.00 52.25 141 THR A C 1
ATOM 1059 O O . THR A 1 141 ? -22.153 3.413 17.802 1.00 52.25 141 THR A O 1
ATOM 1062 N N . PRO A 1 142 ? -23.792 2.357 16.656 1.00 55.22 142 PRO A N 1
ATOM 1063 C CA . PRO A 1 142 ? -22.980 1.193 16.344 1.00 55.22 142 PRO A CA 1
ATOM 1064 C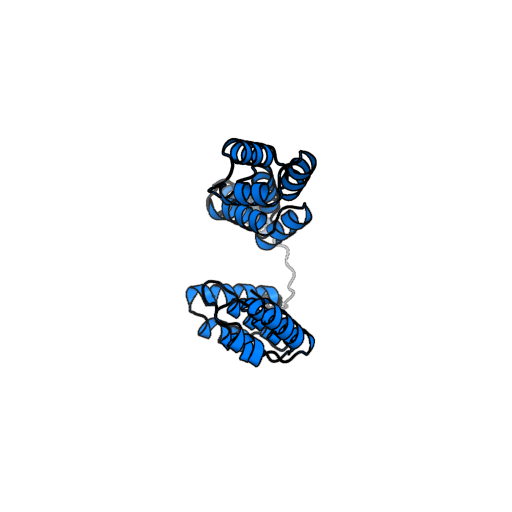 C . PRO A 1 142 ? -21.768 1.654 15.535 1.00 55.22 142 PRO A C 1
ATOM 1066 O O . PRO A 1 142 ? -21.917 2.164 14.426 1.00 55.22 142 PRO A O 1
ATOM 1069 N N . GLN A 1 143 ? -20.576 1.523 16.121 1.00 76.00 143 GLN A N 1
ATOM 1070 C CA . GLN A 1 143 ? -19.331 1.789 15.409 1.00 76.00 143 GLN A CA 1
ATOM 1071 C C . GLN A 1 143 ? -19.248 0.826 14.234 1.00 76.00 143 GLN A C 1
ATOM 1073 O O . GLN A 1 143 ? -19.433 -0.382 14.399 1.00 76.00 143 GLN A O 1
ATOM 1078 N N . SER A 1 144 ? -18.987 1.364 13.049 1.00 89.62 144 SER A N 1
ATOM 1079 C CA . SER A 1 144 ? -18.799 0.536 11.865 1.00 89.62 144 SER A CA 1
ATOM 1080 C C . SER A 1 144 ? -17.547 -0.334 12.016 1.00 89.62 144 SER A C 1
ATOM 1082 O O . SER A 1 144 ? -16.565 0.064 12.650 1.00 89.62 144 SER A O 1
ATOM 1084 N N . ASP A 1 145 ? -17.535 -1.505 11.378 1.00 87.00 145 ASP A N 1
ATOM 1085 C CA . ASP A 1 145 ? -16.366 -2.398 11.376 1.00 87.00 145 ASP A CA 1
ATOM 1086 C C . ASP A 1 145 ? -15.094 -1.693 10.861 1.00 87.00 145 ASP A C 1
ATOM 1088 O O . ASP A 1 145 ? -13.982 -1.990 11.306 1.00 87.00 145 ASP A O 1
ATOM 1092 N N . GLN A 1 146 ? -15.251 -0.707 9.969 1.00 85.19 146 GLN A N 1
ATOM 1093 C CA . GLN A 1 146 ? -14.155 0.120 9.457 1.00 85.19 146 GLN A CA 1
ATOM 1094 C C . GLN A 1 146 ? -13.556 1.031 10.536 1.00 85.19 146 GLN A C 1
ATOM 1096 O O . GLN A 1 146 ? -12.334 1.124 10.654 1.00 85.19 146 GLN A O 1
ATOM 1101 N N . GLU A 1 147 ? -14.387 1.678 11.353 1.00 88.69 147 GLU A N 1
ATOM 1102 C CA . GLU A 1 147 ? -13.917 2.519 12.460 1.00 88.69 147 GLU A CA 1
ATOM 1103 C C . GLU A 1 147 ? -13.236 1.682 13.544 1.00 88.69 147 GLU A C 1
ATOM 1105 O O . GLU A 1 147 ? -12.187 2.075 14.063 1.00 88.69 147 GLU A O 1
ATOM 1110 N N . ILE A 1 148 ? -13.790 0.501 13.844 1.00 88.50 148 ILE A N 1
ATOM 1111 C CA . ILE A 1 148 ? -13.186 -0.463 14.771 1.00 88.50 148 ILE A CA 1
ATOM 1112 C C . ILE A 1 148 ? -11.803 -0.880 14.263 1.00 88.50 148 ILE A C 1
ATOM 1114 O O . ILE A 1 148 ? -10.827 -0.793 15.009 1.00 88.50 148 ILE A O 1
ATOM 1118 N N . THR A 1 149 ? -11.694 -1.253 12.989 1.00 88.75 149 THR A N 1
ATOM 1119 C CA . THR A 1 149 ? -10.421 -1.654 12.370 1.00 88.75 149 THR A CA 1
ATOM 1120 C C . THR A 1 149 ? -9.396 -0.517 12.400 1.00 88.75 149 THR A C 1
ATOM 1122 O O . THR A 1 149 ? -8.263 -0.719 12.834 1.00 88.75 149 THR A O 1
ATOM 1125 N N . ALA A 1 150 ? -9.794 0.711 12.055 1.00 89.00 150 ALA A N 1
ATOM 1126 C CA . ALA A 1 150 ? -8.908 1.875 12.093 1.00 89.00 150 ALA A CA 1
ATOM 1127 C C . ALA A 1 150 ? -8.377 2.184 13.506 1.00 89.00 150 ALA A C 1
ATOM 1129 O O . ALA A 1 150 ? -7.230 2.610 13.661 1.00 89.00 150 ALA A O 1
ATOM 1130 N N . MET A 1 151 ? -9.185 1.968 14.549 1.00 88.62 151 MET A N 1
ATOM 1131 C CA . MET A 1 151 ? -8.726 2.091 15.935 1.00 88.62 151 MET A CA 1
ATOM 1132 C C . MET A 1 151 ? -7.751 0.975 16.319 1.00 88.62 151 MET A C 1
ATOM 1134 O O . MET A 1 151 ? -6.739 1.257 16.958 1.00 88.62 151 MET A O 1
ATOM 1138 N N . ILE A 1 152 ? -8.013 -0.265 15.902 1.00 89.44 152 ILE A N 1
ATOM 1139 C CA . ILE A 1 152 ? -7.139 -1.414 16.180 1.00 89.44 152 ILE A CA 1
ATOM 1140 C C . ILE A 1 152 ? -5.769 -1.246 15.508 1.00 89.44 152 ILE A C 1
ATOM 1142 O O . ILE A 1 152 ? -4.746 -1.534 16.125 1.00 89.44 152 ILE A O 1
ATOM 1146 N N . ILE A 1 153 ? -5.720 -0.707 14.289 1.00 85.69 153 ILE A N 1
ATOM 1147 C CA . ILE A 1 153 ? -4.459 -0.415 13.590 1.00 85.69 153 ILE A CA 1
ATOM 1148 C C . ILE A 1 153 ? -3.585 0.548 14.407 1.00 85.69 153 ILE A C 1
ATOM 1150 O O . ILE A 1 153 ? -2.397 0.299 14.588 1.00 85.69 153 ILE A O 1
ATOM 1154 N N . LYS A 1 154 ? -4.172 1.592 15.006 1.00 87.75 154 LYS A N 1
ATOM 1155 C CA . LYS A 1 154 ? -3.428 2.501 15.901 1.00 87.75 154 LYS A CA 1
ATOM 1156 C C . LYS A 1 154 ? -2.884 1.787 17.142 1.00 87.75 154 LYS A C 1
ATOM 1158 O O . LYS A 1 154 ? -1.836 2.165 17.659 1.00 87.75 154 LYS A O 1
ATOM 1163 N N . VAL A 1 155 ? -3.584 0.758 17.628 1.00 85.94 155 VAL A N 1
ATOM 1164 C CA . VAL A 1 155 ? -3.112 -0.084 18.738 1.00 85.94 155 VAL A CA 1
ATOM 1165 C C . VAL A 1 155 ? -1.932 -0.954 18.306 1.00 85.94 155 VAL A C 1
ATOM 1167 O O . VAL A 1 155 ? -1.050 -1.185 19.128 1.00 85.94 155 VAL A O 1
ATOM 1170 N N . ALA A 1 156 ? -1.866 -1.399 17.047 1.00 86.69 156 ALA A N 1
ATOM 1171 C CA . ALA A 1 156 ? -0.721 -2.158 16.540 1.00 86.69 156 ALA A CA 1
ATOM 1172 C C . ALA A 1 156 ? 0.574 -1.336 16.613 1.00 86.69 156 ALA A C 1
ATOM 1174 O O . ALA A 1 156 ? 1.586 -1.842 17.098 1.00 86.69 156 ALA A O 1
ATOM 1175 N N . ASP A 1 157 ? 0.511 -0.059 16.226 1.00 80.81 157 ASP A N 1
ATOM 1176 C CA . ASP A 1 157 ? 1.662 0.851 16.268 1.00 80.81 157 ASP A CA 1
ATOM 1177 C C . ASP A 1 157 ? 2.110 1.185 17.700 1.00 80.81 157 ASP A C 1
ATOM 1179 O O . ASP A 1 157 ? 3.303 1.331 17.958 1.00 80.81 157 ASP A O 1
ATOM 1183 N N . ALA A 1 158 ? 1.171 1.296 18.646 1.00 85.69 158 ALA A N 1
ATOM 1184 C CA . ALA A 1 158 ? 1.480 1.668 20.028 1.00 85.69 158 ALA A CA 1
ATOM 1185 C C . ALA A 1 158 ? 1.858 0.471 20.921 1.00 85.69 158 ALA A C 1
ATOM 1187 O O . ALA A 1 158 ? 2.762 0.569 21.749 1.00 85.69 158 ALA A O 1
ATOM 1188 N N . ASN A 1 159 ? 1.155 -0.654 20.767 1.00 90.62 159 ASN A N 1
ATOM 1189 C CA . ASN A 1 159 ? 1.145 -1.764 21.728 1.00 90.62 159 ASN A CA 1
ATOM 1190 C C . ASN A 1 159 ? 1.575 -3.105 21.107 1.00 90.62 159 ASN A C 1
ATOM 1192 O O . ASN A 1 159 ? 1.480 -4.150 21.762 1.00 90.62 159 ASN A O 1
ATOM 1196 N N . GLY A 1 160 ? 2.010 -3.088 19.847 1.00 92.00 160 GLY A N 1
ATOM 1197 C CA . GLY A 1 160 ? 2.459 -4.257 19.106 1.00 92.00 160 GLY A CA 1
ATOM 1198 C C . GLY A 1 160 ? 1.331 -5.086 18.485 1.00 92.00 160 GLY A C 1
ATOM 1199 O O . GLY A 1 160 ? 0.162 -5.044 18.890 1.00 92.00 160 GLY A O 1
ATOM 1200 N N . LYS A 1 161 ? 1.719 -5.897 17.495 1.00 94.06 161 LYS A N 1
ATOM 1201 C CA . LYS A 1 161 ? 0.815 -6.707 16.665 1.00 94.06 161 LYS A CA 1
ATOM 1202 C C . LYS A 1 161 ? -0.075 -7.664 17.466 1.00 94.06 161 LYS A C 1
ATOM 1204 O O . LYS A 1 161 ? -1.267 -7.737 17.196 1.00 94.06 161 LYS A O 1
ATOM 1209 N N . ASP A 1 162 ? 0.450 -8.336 18.493 1.00 95.31 162 ASP A N 1
ATOM 1210 C CA . ASP A 1 162 ? -0.302 -9.359 19.242 1.00 95.31 162 ASP A CA 1
ATOM 1211 C C . ASP A 1 162 ? -1.484 -8.758 20.013 1.00 95.31 162 ASP A C 1
ATOM 1213 O O . ASP A 1 162 ? -2.527 -9.388 20.210 1.00 95.31 162 ASP A O 1
ATOM 1217 N N . THR A 1 163 ? -1.342 -7.509 20.463 1.00 94.75 163 THR A N 1
ATOM 1218 C CA . THR A 1 163 ? -2.430 -6.770 21.107 1.00 94.75 163 THR A CA 1
ATOM 1219 C C . THR A 1 163 ? -3.502 -6.405 20.087 1.00 94.75 163 THR A C 1
ATOM 1221 O O . THR A 1 163 ? -4.684 -6.621 20.353 1.00 94.75 163 THR A O 1
ATOM 1224 N N . ALA A 1 164 ? -3.105 -5.919 18.911 1.00 94.94 164 ALA A N 1
ATOM 1225 C CA . ALA A 1 164 ? -4.034 -5.560 17.846 1.00 94.94 164 ALA A CA 1
ATOM 1226 C C . ALA A 1 164 ? -4.794 -6.779 17.296 1.00 94.94 164 ALA A C 1
ATOM 1228 O O . ALA A 1 164 ? -6.019 -6.753 17.203 1.00 94.94 164 ALA A O 1
ATOM 1229 N N . VAL A 1 165 ? -4.104 -7.895 17.053 1.00 96.50 165 VAL A N 1
ATOM 1230 C CA . VAL A 1 165 ? -4.721 -9.147 16.587 1.00 96.50 165 VAL A CA 1
ATOM 1231 C C . VAL A 1 165 ? -5.757 -9.658 17.593 1.00 96.50 165 VAL A C 1
ATOM 1233 O O . VAL A 1 165 ? -6.888 -9.966 17.214 1.00 96.50 165 VAL A O 1
ATOM 1236 N N . ARG A 1 166 ? -5.443 -9.663 18.900 1.00 97.06 166 ARG A N 1
ATOM 1237 C CA . ARG A 1 166 ? -6.424 -10.008 19.950 1.00 97.06 166 ARG A CA 1
ATOM 1238 C C . ARG A 1 166 ? -7.649 -9.089 19.936 1.00 97.06 166 ARG A C 1
ATOM 1240 O O . ARG A 1 166 ? -8.761 -9.537 20.228 1.00 97.06 166 ARG A O 1
ATOM 1247 N N . GLN A 1 167 ? -7.476 -7.815 19.588 1.00 96.31 167 GLN A N 1
ATOM 1248 C CA . GLN A 1 167 ? -8.606 -6.906 19.426 1.00 96.31 167 GLN A CA 1
ATOM 1249 C C . GLN A 1 167 ? -9.439 -7.226 18.180 1.00 96.31 167 GLN A C 1
ATOM 1251 O O . GLN A 1 167 ? -10.663 -7.218 18.297 1.00 96.31 167 GLN A O 1
ATOM 1256 N N . CYS A 1 168 ? -8.830 -7.605 17.047 1.00 95.75 168 CYS A N 1
ATOM 1257 C CA . CYS A 1 168 ? -9.587 -8.079 15.881 1.00 95.75 168 CYS A CA 1
ATOM 1258 C C . CYS A 1 168 ? -10.475 -9.274 16.265 1.00 95.75 168 CYS A C 1
ATOM 1260 O O . CYS A 1 168 ? -11.671 -9.263 15.992 1.00 95.75 168 CYS A O 1
ATOM 1262 N N . PHE A 1 169 ? -9.923 -10.275 16.963 1.00 96.81 169 PHE A N 1
ATOM 1263 C CA . PHE A 1 169 ? -10.684 -11.463 17.375 1.00 96.81 169 PHE A CA 1
ATOM 1264 C C . PHE A 1 169 ? -11.805 -11.176 18.380 1.00 96.81 169 PHE A C 1
ATOM 1266 O O . PHE A 1 169 ? -12.823 -11.864 18.361 1.00 96.81 169 PHE A O 1
ATOM 1273 N N . SER A 1 170 ? -11.624 -10.202 19.275 1.00 96.56 170 SER A N 1
ATOM 1274 C CA . SER A 1 170 ? -12.629 -9.892 20.302 1.00 96.56 170 SER A CA 1
ATOM 1275 C C . SER A 1 170 ? -13.739 -8.966 19.807 1.00 96.56 170 SER A C 1
ATOM 1277 O O . SER A 1 170 ? -14.859 -9.058 20.307 1.00 96.56 170 SER A O 1
ATOM 1279 N N . LYS A 1 171 ? -13.446 -8.079 18.849 1.00 95.50 171 LYS A N 1
ATOM 1280 C CA . LYS A 1 171 ? -14.381 -7.036 18.402 1.00 95.50 171 LYS A CA 1
ATOM 1281 C C . LYS A 1 171 ? -15.032 -7.315 17.052 1.00 95.50 171 LYS A C 1
ATOM 1283 O O . LYS A 1 171 ? -16.114 -6.797 16.814 1.00 95.50 171 LYS A O 1
ATOM 1288 N N . LEU A 1 172 ? -14.408 -8.119 16.193 1.00 95.25 172 LEU A N 1
ATOM 1289 C CA . LEU A 1 172 ? -14.870 -8.364 14.827 1.00 95.25 172 LEU A CA 1
ATOM 1290 C C . LEU A 1 172 ? -15.137 -9.853 14.596 1.00 95.25 172 LEU A C 1
ATOM 1292 O O . LEU A 1 172 ? -14.620 -10.727 15.295 1.00 95.25 172 LEU A O 1
ATOM 1296 N N . LYS A 1 173 ? -15.955 -10.159 13.586 1.00 96.12 173 LYS A N 1
ATOM 1297 C CA . LYS A 1 173 ? -16.307 -11.532 13.197 1.00 96.12 173 LYS A CA 1
ATOM 1298 C C . LYS A 1 173 ? -16.250 -11.703 11.682 1.00 96.12 173 LYS A C 1
ATOM 1300 O O . LYS A 1 173 ? -16.329 -10.728 10.943 1.00 96.12 173 LYS A O 1
ATOM 1305 N N . GLY A 1 174 ? -16.140 -12.958 11.241 1.00 95.44 174 GLY A N 1
ATOM 1306 C CA . GLY A 1 174 ? -16.182 -13.324 9.824 1.00 95.44 174 GLY A CA 1
ATOM 1307 C C . GLY A 1 174 ? -15.179 -12.537 8.982 1.00 95.44 174 GLY A C 1
ATOM 1308 O O . GLY A 1 174 ? -14.022 -12.389 9.366 1.00 95.44 174 GLY A O 1
ATOM 1309 N N . GLU A 1 175 ? -15.655 -12.005 7.858 1.00 94.56 175 GLU A N 1
ATOM 1310 C CA . GLU A 1 175 ? -14.845 -11.259 6.893 1.00 94.56 175 GLU A CA 1
ATOM 1311 C C . GLU A 1 175 ? -14.232 -9.976 7.478 1.00 94.56 175 GLU A C 1
ATOM 1313 O O . GLU A 1 175 ? -13.074 -9.675 7.207 1.00 94.56 175 GLU A O 1
ATOM 1318 N N . ALA A 1 176 ? -14.949 -9.256 8.348 1.00 93.69 176 ALA A N 1
ATOM 1319 C CA . ALA A 1 176 ? -14.427 -8.040 8.972 1.00 93.69 176 ALA A CA 1
ATOM 1320 C C . ALA A 1 176 ? -13.194 -8.322 9.846 1.00 93.69 176 ALA A C 1
ATOM 1322 O O . ALA A 1 176 ? -12.215 -7.578 9.820 1.00 93.69 176 ALA A O 1
ATOM 1323 N N . ARG A 1 177 ? -13.209 -9.433 10.594 1.00 97.38 177 ARG A N 1
ATOM 1324 C CA . ARG A 1 177 ? -12.052 -9.869 11.392 1.00 97.38 177 ARG A CA 1
ATOM 1325 C C . ARG A 1 177 ? -10.873 -10.235 10.499 1.00 97.38 177 ARG A C 1
ATOM 1327 O O . ARG A 1 177 ? -9.743 -9.862 10.794 1.00 97.38 177 ARG A O 1
ATOM 1334 N N . ASP A 1 178 ? -11.143 -10.974 9.436 1.00 97.38 178 ASP A N 1
ATOM 1335 C CA . ASP A 1 178 ? -10.129 -11.443 8.500 1.00 97.38 178 ASP A CA 1
ATOM 1336 C C . ASP A 1 178 ? -9.452 -10.262 7.776 1.00 97.38 178 ASP A C 1
ATOM 1338 O O . ASP A 1 178 ? -8.226 -10.224 7.676 1.00 97.38 178 ASP A O 1
ATOM 1342 N N . ASN A 1 179 ? -10.226 -9.243 7.390 1.00 94.69 179 ASN A N 1
ATOM 1343 C CA . ASN A 1 179 ? -9.706 -7.992 6.832 1.00 94.69 179 ASN A CA 1
ATOM 1344 C C . ASN A 1 179 ? -8.895 -7.189 7.865 1.00 94.69 179 ASN A C 1
ATOM 1346 O O . ASN A 1 179 ? -7.835 -6.672 7.531 1.00 94.69 179 ASN A O 1
ATOM 1350 N N . CYS A 1 180 ? -9.319 -7.156 9.134 1.00 96.88 180 CYS A N 1
ATOM 1351 C CA . CYS A 1 180 ? -8.546 -6.535 10.218 1.00 96.88 180 CYS A CA 1
ATOM 1352 C C . CYS A 1 180 ? -7.168 -7.194 10.402 1.00 96.88 180 CYS A C 1
ATOM 1354 O O . CYS A 1 180 ? -6.166 -6.503 10.573 1.00 96.88 180 CYS A O 1
ATOM 1356 N N . ILE A 1 181 ? -7.092 -8.528 10.329 1.00 97.69 181 ILE A N 1
ATOM 1357 C CA . ILE A 1 181 ? -5.819 -9.261 10.416 1.00 97.69 181 ILE A CA 1
ATOM 1358 C C . ILE A 1 181 ? -4.943 -8.979 9.189 1.00 97.69 181 ILE A C 1
ATOM 1360 O O . ILE A 1 181 ? -3.744 -8.751 9.353 1.00 97.69 181 ILE A O 1
ATOM 1364 N N . LEU A 1 182 ? -5.528 -8.959 7.984 1.00 96.38 182 LEU A N 1
ATOM 1365 C CA . LEU A 1 182 ? -4.825 -8.604 6.748 1.00 96.38 182 LEU A CA 1
ATOM 1366 C C . LEU A 1 182 ? -4.196 -7.215 6.860 1.00 96.38 182 LEU A C 1
ATOM 1368 O O . LEU A 1 182 ? -2.997 -7.078 6.617 1.00 96.38 182 LEU A O 1
ATOM 1372 N N . ASP A 1 183 ? -4.977 -6.214 7.273 1.00 95.12 183 ASP A N 1
ATOM 1373 C CA . ASP A 1 183 ? -4.504 -4.838 7.417 1.00 95.12 183 ASP A CA 1
ATOM 1374 C C . ASP A 1 183 ? -3.328 -4.754 8.395 1.00 95.12 183 ASP A C 1
ATOM 1376 O O . ASP A 1 183 ? -2.334 -4.104 8.083 1.00 95.12 183 ASP A O 1
ATOM 1380 N N . ILE A 1 184 ? -3.384 -5.462 9.533 1.00 95.69 184 ILE A N 1
ATOM 1381 C CA . ILE A 1 184 ? -2.269 -5.526 10.495 1.00 95.69 184 ILE A CA 1
ATOM 1382 C C . ILE A 1 184 ? -1.036 -6.197 9.884 1.00 95.69 184 ILE A C 1
ATOM 1384 O O . ILE A 1 184 ? 0.078 -5.717 10.091 1.00 95.69 184 ILE A O 1
ATOM 1388 N N . ALA A 1 185 ? -1.211 -7.301 9.152 1.00 95.75 185 ALA A N 1
ATOM 1389 C CA . ALA A 1 185 ? -0.101 -8.050 8.566 1.00 95.75 185 ALA A CA 1
ATOM 1390 C C . ALA A 1 185 ? 0.730 -7.178 7.617 1.00 95.75 185 ALA A C 1
ATOM 1392 O O . ALA A 1 185 ? 1.961 -7.234 7.646 1.00 95.75 185 ALA A O 1
ATOM 1393 N N . VAL A 1 186 ? 0.066 -6.334 6.823 1.00 93.44 186 VAL A N 1
ATOM 1394 C CA . VAL A 1 186 ? 0.711 -5.483 5.813 1.00 93.44 186 VAL A CA 1
ATOM 1395 C C . VAL A 1 186 ? 1.213 -4.138 6.350 1.00 93.44 186 VAL A C 1
ATOM 1397 O O . VAL A 1 186 ? 1.851 -3.398 5.600 1.00 93.44 186 VAL A O 1
ATOM 1400 N N . LEU A 1 187 ? 0.975 -3.806 7.628 1.00 90.94 187 LEU A N 1
ATOM 1401 C CA . LEU A 1 187 ? 1.550 -2.605 8.246 1.00 90.94 187 LEU A CA 1
ATOM 1402 C C . LEU A 1 187 ? 3.078 -2.663 8.204 1.00 90.94 187 LEU A C 1
ATOM 1404 O O . LEU A 1 187 ? 3.678 -3.658 8.603 1.00 90.94 187 LEU A O 1
ATOM 1408 N N . GLU A 1 188 ? 3.722 -1.569 7.796 1.00 85.44 188 GLU A N 1
ATOM 1409 C CA . GLU A 1 188 ? 5.190 -1.490 7.717 1.00 85.44 188 GLU A CA 1
ATOM 1410 C C . GLU A 1 188 ? 5.874 -1.725 9.072 1.00 85.44 188 GLU A C 1
ATOM 1412 O O . GLU A 1 188 ? 6.954 -2.311 9.118 1.00 85.44 188 GLU A O 1
ATOM 1417 N N . SER A 1 189 ? 5.234 -1.303 10.168 1.00 81.56 189 SER A N 1
ATOM 1418 C CA . SER A 1 189 ? 5.715 -1.491 11.543 1.00 81.56 189 SER A CA 1
ATOM 1419 C C . SER A 1 189 ? 5.683 -2.953 12.007 1.00 81.56 189 SER A C 1
ATOM 1421 O O . SER A 1 189 ? 6.369 -3.303 12.967 1.00 81.56 189 SER A O 1
ATOM 1423 N N . VAL A 1 190 ? 4.912 -3.810 11.329 1.00 89.50 190 VAL A N 1
ATOM 1424 C CA . VAL A 1 190 ? 4.683 -5.213 11.702 1.00 89.50 190 VAL A CA 1
ATOM 1425 C C . VAL A 1 190 ? 5.298 -6.162 10.680 1.00 89.50 190 VAL A C 1
ATOM 1427 O O . VAL A 1 190 ? 6.126 -6.997 11.042 1.00 89.50 190 VAL A O 1
ATOM 1430 N N . ARG A 1 191 ? 4.868 -6.034 9.421 1.00 89.88 191 ARG A N 1
ATOM 1431 C CA . ARG A 1 191 ? 5.258 -6.811 8.241 1.00 89.88 191 ARG A CA 1
ATOM 1432 C C . ARG A 1 191 ? 5.543 -8.287 8.545 1.00 89.88 191 ARG A C 1
ATOM 1434 O O . ARG A 1 191 ? 6.677 -8.754 8.424 1.00 89.88 191 ARG A O 1
ATOM 1441 N N . ASP A 1 192 ? 4.491 -9.019 8.906 1.00 93.94 192 ASP A N 1
ATOM 1442 C CA . ASP A 1 192 ? 4.560 -10.424 9.320 1.00 93.94 192 ASP A CA 1
ATOM 1443 C C . ASP A 1 192 ? 3.554 -11.297 8.555 1.00 93.94 192 ASP A C 1
ATOM 1445 O O . ASP A 1 192 ? 2.345 -11.227 8.772 1.00 93.94 192 ASP A O 1
ATOM 1449 N N . ASP A 1 193 ? 4.073 -12.154 7.678 1.00 95.06 193 ASP A N 1
ATOM 1450 C CA . ASP A 1 193 ? 3.308 -13.070 6.834 1.00 95.06 193 ASP A CA 1
ATOM 1451 C C . ASP A 1 193 ? 2.738 -14.276 7.594 1.00 95.06 193 ASP A C 1
ATOM 1453 O O . ASP A 1 193 ? 1.882 -14.981 7.063 1.00 95.06 193 ASP A O 1
ATOM 1457 N N . THR A 1 194 ? 3.172 -14.534 8.830 1.00 96.25 194 THR A N 1
ATOM 1458 C CA . THR A 1 194 ? 2.583 -15.589 9.678 1.00 96.25 194 THR A CA 1
ATOM 1459 C C . THR A 1 194 ? 1.206 -15.196 10.217 1.00 96.25 194 THR A C 1
ATOM 1461 O O . THR A 1 194 ? 0.412 -16.054 10.599 1.00 96.25 194 THR A O 1
ATOM 1464 N N . LEU A 1 195 ? 0.867 -13.901 10.199 1.00 96.81 195 LEU A N 1
ATOM 1465 C CA . LEU A 1 195 ? -0.475 -13.434 10.552 1.00 96.81 195 LEU A CA 1
ATOM 1466 C C . LEU A 1 195 ? -1.519 -13.844 9.509 1.00 96.81 195 LEU A C 1
ATOM 1468 O O . LEU A 1 195 ? -2.671 -14.076 9.873 1.00 96.81 195 LEU A O 1
ATOM 1472 N N . CYS A 1 196 ? -1.121 -14.008 8.242 1.00 97.56 196 CYS A N 1
ATOM 1473 C CA . CYS A 1 196 ? -2.028 -14.466 7.192 1.00 97.56 196 CYS A CA 1
ATOM 1474 C C . CYS A 1 196 ? -2.596 -15.863 7.496 1.00 97.56 196 CYS A C 1
ATOM 1476 O O . CYS A 1 196 ? -3.749 -16.125 7.169 1.00 97.56 196 CYS A O 1
ATOM 1478 N N . ASP A 1 197 ? -1.855 -16.720 8.211 1.00 97.69 197 ASP A N 1
ATOM 1479 C CA . ASP A 1 197 ? -2.303 -18.068 8.594 1.00 97.69 197 ASP A CA 1
ATOM 1480 C C . ASP A 1 197 ? -3.486 -18.054 9.586 1.00 97.69 197 ASP A C 1
ATOM 1482 O O . ASP A 1 197 ? -4.166 -19.066 9.771 1.00 97.69 197 ASP A O 1
ATOM 1486 N N . GLN A 1 198 ? -3.769 -16.903 10.209 1.00 97.56 198 GLN A N 1
ATOM 1487 C CA . GLN A 1 198 ? -4.905 -16.708 11.117 1.00 97.56 198 GLN A CA 1
ATOM 1488 C C . GLN A 1 198 ? -6.196 -16.299 10.386 1.00 97.56 198 GLN A C 1
ATOM 1490 O O . GLN A 1 198 ? -7.265 -16.270 11.003 1.00 97.56 198 GLN A O 1
ATOM 1495 N N . ILE A 1 199 ? -6.114 -15.997 9.086 1.00 97.75 199 ILE A N 1
ATOM 1496 C CA . ILE A 1 199 ? -7.252 -15.618 8.245 1.00 97.75 199 ILE A CA 1
ATOM 1497 C C . ILE A 1 199 ? -8.002 -16.877 7.791 1.00 97.75 199 ILE A C 1
ATOM 1499 O O . ILE A 1 199 ? -7.414 -17.804 7.227 1.00 97.75 199 ILE A O 1
ATOM 1503 N N . GLN A 1 200 ? -9.319 -16.915 8.019 1.00 97.56 200 GLN A N 1
ATOM 1504 C CA . GLN A 1 200 ? -10.151 -18.080 7.697 1.00 97.56 200 GLN A CA 1
ATOM 1505 C C . GLN A 1 200 ? -10.651 -18.060 6.250 1.00 97.56 200 GLN A C 1
ATOM 1507 O O . GLN A 1 200 ? -10.706 -19.107 5.604 1.00 97.56 200 GLN A O 1
ATOM 1512 N N . ASN A 1 201 ? -11.016 -16.886 5.737 1.00 97.06 201 ASN A N 1
ATOM 1513 C CA . ASN A 1 201 ? -11.462 -16.707 4.367 1.00 97.06 201 ASN A CA 1
ATOM 1514 C C . ASN A 1 201 ? -10.284 -16.948 3.402 1.00 97.06 201 ASN A C 1
ATOM 1516 O O . ASN A 1 201 ? -9.298 -16.214 3.460 1.00 97.06 201 ASN A O 1
ATOM 1520 N N . PRO A 1 202 ? -10.363 -17.936 2.492 1.00 96.50 202 PRO A N 1
ATOM 1521 C CA . PRO A 1 202 ? -9.247 -18.284 1.612 1.00 96.50 202 PRO A CA 1
ATOM 1522 C C . PRO A 1 202 ? -8.868 -17.150 0.648 1.00 96.50 202 PRO A C 1
ATOM 1524 O O . PRO A 1 202 ? -7.697 -17.012 0.307 1.00 96.50 202 PRO A O 1
ATOM 1527 N N . THR A 1 203 ? -9.827 -16.310 0.248 1.00 96.06 203 THR A N 1
ATOM 1528 C CA . THR A 1 203 ? -9.577 -15.141 -0.604 1.00 96.06 203 THR A CA 1
ATOM 1529 C C . THR A 1 203 ? -8.782 -14.077 0.140 1.00 96.06 203 THR A C 1
ATOM 1531 O O . THR A 1 203 ? -7.747 -13.644 -0.361 1.00 96.06 203 THR A O 1
ATOM 1534 N N . SER A 1 204 ? -9.205 -13.694 1.349 1.00 96.25 204 SER A N 1
ATOM 1535 C CA . SER A 1 204 ? -8.461 -12.726 2.169 1.00 96.25 204 SER A CA 1
ATOM 1536 C C . SER A 1 204 ? -7.102 -13.281 2.609 1.00 96.25 204 SER A C 1
ATOM 1538 O O . SER A 1 204 ? -6.116 -12.551 2.638 1.00 96.25 204 SER A O 1
ATOM 1540 N N . HIS A 1 205 ? -7.025 -14.579 2.903 1.00 97.94 205 HIS A N 1
ATOM 1541 C CA . HIS A 1 205 ? -5.791 -15.273 3.269 1.00 97.94 205 HIS A CA 1
ATOM 1542 C C . HIS A 1 205 ? -4.739 -15.168 2.164 1.00 97.94 205 HIS A C 1
ATOM 1544 O O . HIS A 1 205 ? -3.616 -14.722 2.394 1.00 97.94 205 HIS A O 1
ATOM 1550 N N . ASP A 1 206 ? -5.112 -15.536 0.942 1.00 97.19 206 ASP A N 1
ATOM 1551 C CA . ASP A 1 206 ? -4.193 -15.476 -0.182 1.00 97.19 206 ASP A CA 1
ATOM 1552 C C . ASP A 1 206 ? -3.879 -14.032 -0.573 1.00 97.19 206 ASP A C 1
ATOM 1554 O O . ASP A 1 206 ? -2.722 -13.722 -0.832 1.00 97.19 206 ASP A O 1
ATOM 1558 N N . ALA A 1 207 ? -4.854 -13.118 -0.534 1.00 95.31 207 ALA A N 1
ATOM 1559 C CA . ALA A 1 207 ? -4.597 -11.693 -0.742 1.00 95.31 207 ALA A CA 1
ATOM 1560 C C . ALA A 1 207 ? -3.564 -11.147 0.261 1.00 95.31 207 ALA A C 1
ATOM 1562 O O . ALA A 1 207 ? -2.653 -10.416 -0.130 1.00 95.31 207 ALA A O 1
ATOM 1563 N N . CYS A 1 208 ? -3.651 -11.547 1.534 1.00 97.06 208 CYS A N 1
ATOM 1564 C CA . CYS A 1 208 ? -2.653 -11.232 2.555 1.00 97.06 208 CYS A CA 1
ATOM 1565 C C . CYS A 1 208 ? -1.272 -11.758 2.144 1.00 97.06 208 CYS A C 1
ATOM 1567 O O . CYS A 1 208 ? -0.330 -10.975 2.050 1.00 97.06 208 CYS A O 1
ATOM 1569 N N . LEU A 1 209 ? -1.163 -13.043 1.793 1.00 97.00 209 LEU A N 1
ATOM 1570 C CA . LEU A 1 209 ? 0.089 -13.669 1.354 1.00 97.00 209 LEU A CA 1
ATOM 1571 C C . LEU A 1 209 ? 0.710 -12.979 0.128 1.00 97.00 209 LEU A C 1
ATOM 1573 O O . LEU A 1 209 ? 1.920 -12.752 0.100 1.00 97.00 209 LEU A O 1
ATOM 1577 N N . MET A 1 210 ? -0.097 -12.580 -0.857 1.00 94.69 210 MET A N 1
ATOM 1578 C CA . MET A 1 210 ? 0.389 -11.921 -2.077 1.00 94.69 210 MET A CA 1
ATOM 1579 C C . MET A 1 210 ? 1.067 -10.567 -1.800 1.00 94.69 210 MET A C 1
ATOM 1581 O O . MET A 1 210 ? 1.930 -10.157 -2.573 1.00 94.69 210 MET A O 1
ATOM 1585 N N . ASN A 1 211 ? 0.773 -9.896 -0.678 1.00 94.62 211 ASN A N 1
ATOM 1586 C CA . ASN A 1 211 ? 1.493 -8.678 -0.269 1.00 94.62 211 ASN A CA 1
ATOM 1587 C C . ASN A 1 211 ? 2.953 -8.947 0.148 1.00 94.62 211 ASN A C 1
ATOM 1589 O O . ASN A 1 211 ? 3.764 -8.021 0.229 1.00 94.62 211 ASN A O 1
ATOM 1593 N N . PHE A 1 212 ? 3.308 -10.210 0.394 1.00 94.12 212 PHE A N 1
ATOM 1594 C CA . PHE A 1 212 ? 4.645 -10.643 0.800 1.00 94.12 212 PHE A CA 1
ATOM 1595 C C . PHE A 1 212 ? 5.418 -11.353 -0.313 1.00 94.12 212 PHE A C 1
ATOM 1597 O O . PHE A 1 212 ? 6.495 -11.885 -0.048 1.00 94.12 212 PHE A O 1
ATOM 1604 N N . LEU A 1 213 ? 4.920 -11.330 -1.556 1.00 91.38 213 LEU A N 1
ATOM 1605 C CA . LEU A 1 213 ? 5.627 -11.821 -2.744 1.00 91.38 213 LEU A CA 1
ATOM 1606 C C . LEU A 1 213 ? 6.835 -10.930 -3.086 1.00 91.38 213 LEU A C 1
ATOM 1608 O O . LEU A 1 213 ? 6.865 -10.213 -4.082 1.00 91.38 213 LEU A O 1
ATOM 1612 N N . ASN A 1 214 ? 7.856 -10.967 -2.239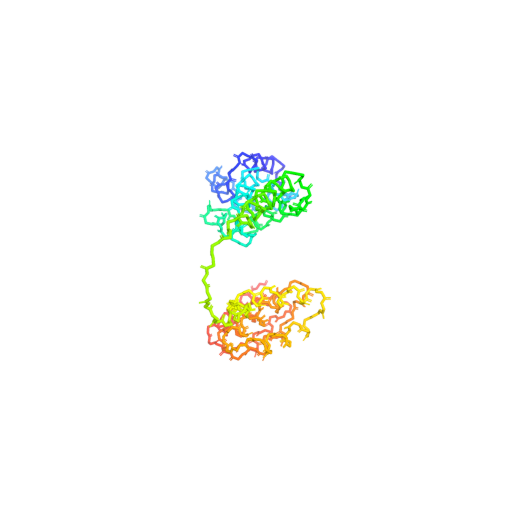 1.00 84.81 214 ASN A N 1
ATOM 1613 C CA . ASN A 1 214 ? 9.194 -10.473 -2.529 1.00 84.81 214 ASN A CA 1
ATOM 1614 C C . ASN A 1 214 ? 10.134 -11.658 -2.817 1.00 84.81 214 ASN A C 1
ATOM 1616 O O . ASN A 1 214 ? 9.775 -12.820 -2.616 1.00 84.81 214 ASN A O 1
ATOM 1620 N N . THR A 1 215 ? 11.335 -11.381 -3.330 1.00 68.75 215 THR A N 1
ATOM 1621 C CA . THR A 1 215 ? 12.299 -12.424 -3.729 1.00 68.75 215 THR A CA 1
ATOM 1622 C C . THR A 1 215 ? 12.645 -13.379 -2.592 1.00 68.75 215 THR A C 1
ATOM 1624 O O . THR A 1 215 ? 12.737 -14.586 -2.827 1.00 68.75 215 THR A O 1
ATOM 1627 N N . ASP A 1 216 ? 12.741 -12.845 -1.376 1.00 85.06 216 ASP A N 1
ATOM 1628 C CA . ASP A 1 216 ? 13.338 -13.518 -0.222 1.00 85.06 216 ASP A CA 1
ATOM 1629 C C . ASP A 1 216 ? 12.347 -14.422 0.525 1.00 85.06 216 ASP A C 1
ATOM 1631 O O . ASP A 1 216 ? 12.757 -15.362 1.200 1.00 85.06 216 ASP A O 1
ATOM 1635 N N . ARG A 1 217 ? 11.038 -14.162 0.403 1.00 87.69 217 ARG A N 1
ATOM 1636 C CA . ARG A 1 217 ? 9.963 -14.958 1.034 1.00 87.69 217 ARG A CA 1
ATOM 1637 C C . ARG A 1 217 ? 9.091 -15.704 0.035 1.00 87.69 217 ARG A C 1
ATOM 1639 O O . ARG A 1 217 ? 8.052 -16.251 0.387 1.00 87.69 217 ARG A O 1
ATOM 1646 N N . PHE A 1 218 ? 9.508 -15.744 -1.221 1.00 91.56 218 PHE A N 1
ATOM 1647 C CA . PHE A 1 218 ? 8.716 -16.326 -2.292 1.00 91.56 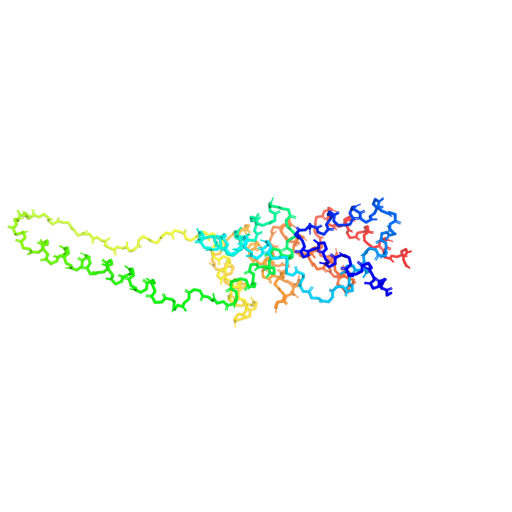218 PHE A CA 1
ATOM 1648 C C . PHE A 1 218 ? 8.297 -17.778 -2.015 1.00 91.56 218 PHE A C 1
ATOM 1650 O O . PHE A 1 218 ? 7.114 -18.098 -2.089 1.00 91.56 218 PHE A O 1
ATOM 1657 N N . GLU A 1 219 ? 9.237 -18.648 -1.638 1.00 92.94 219 GLU A N 1
ATOM 1658 C CA . GLU A 1 219 ? 8.931 -20.065 -1.398 1.00 92.94 219 GLU A CA 1
ATOM 1659 C C . GLU A 1 219 ? 8.006 -20.272 -0.188 1.00 92.94 219 GLU A C 1
ATOM 1661 O O . GLU A 1 219 ? 7.080 -21.086 -0.245 1.00 92.94 219 GLU A O 1
ATOM 1666 N N . SER A 1 220 ? 8.198 -19.506 0.894 1.00 93.88 220 SER A N 1
ATOM 1667 C CA . SER A 1 220 ? 7.365 -19.605 2.101 1.00 93.88 220 SER A CA 1
ATOM 1668 C C . SER A 1 220 ? 5.953 -19.058 1.888 1.00 93.88 220 SER A C 1
ATOM 1670 O O . SER A 1 220 ? 4.995 -19.555 2.476 1.00 93.88 220 SER A O 1
ATOM 1672 N N . VAL A 1 221 ? 5.797 -18.032 1.053 1.00 95.44 221 VAL A N 1
ATOM 1673 C CA . VAL A 1 221 ? 4.494 -17.465 0.690 1.00 95.44 221 VAL A CA 1
ATOM 1674 C C . VAL A 1 221 ? 3.748 -18.411 -0.247 1.00 95.44 221 VAL A C 1
ATOM 1676 O O . VAL A 1 221 ? 2.605 -18.777 0.021 1.00 95.44 221 VAL A O 1
ATOM 1679 N N . CYS A 1 222 ? 4.407 -18.871 -1.309 1.00 95.88 222 CYS A N 1
ATOM 1680 C CA . CYS A 1 222 ? 3.771 -19.689 -2.336 1.00 95.88 222 CYS A CA 1
ATOM 1681 C C . CYS A 1 222 ? 3.375 -21.086 -1.856 1.00 95.88 222 CYS A C 1
ATOM 1683 O O . CYS A 1 222 ? 2.351 -21.606 -2.287 1.00 95.88 222 CYS A O 1
ATOM 1685 N N . SER A 1 223 ? 4.128 -21.678 -0.926 1.00 96.88 223 SER A N 1
ATOM 1686 C CA . SER A 1 223 ? 3.774 -22.973 -0.323 1.00 96.88 223 SER A CA 1
ATOM 1687 C C . SER A 1 223 ? 2.530 -22.926 0.572 1.00 96.88 223 SER A C 1
ATOM 1689 O O . SER A 1 223 ? 1.951 -23.974 0.852 1.00 96.88 223 SER A O 1
ATOM 1691 N N . ARG A 1 224 ? 2.102 -21.733 1.007 1.00 97.12 224 ARG A N 1
ATOM 1692 C CA . ARG A 1 224 ? 0.914 -21.541 1.854 1.00 97.12 224 ARG A CA 1
ATOM 1693 C C . ARG A 1 224 ? -0.323 -21.074 1.087 1.00 97.12 224 ARG A C 1
ATOM 1695 O O . ARG A 1 224 ? -1.407 -21.090 1.664 1.00 97.12 224 ARG A O 1
ATOM 1702 N N . ALA A 1 225 ? -0.194 -20.682 -0.181 1.00 96.19 225 ALA A N 1
ATOM 1703 C CA . ALA A 1 225 ? -1.328 -20.258 -1.000 1.00 96.19 225 ALA A CA 1
ATOM 1704 C C . ALA A 1 225 ? -2.358 -21.390 -1.160 1.00 96.19 225 ALA A C 1
ATOM 1706 O O . ALA A 1 225 ? -1.998 -22.549 -1.374 1.00 96.19 225 ALA A O 1
ATOM 1707 N N . LYS A 1 226 ? -3.649 -21.055 -1.061 1.00 95.88 226 LYS A N 1
ATOM 1708 C CA . LYS A 1 226 ? -4.750 -22.035 -1.096 1.00 95.88 226 LYS A CA 1
ATOM 1709 C C . LYS A 1 226 ? -5.573 -21.960 -2.376 1.00 95.88 226 LYS A C 1
ATOM 1711 O O . LYS A 1 226 ? -6.168 -22.957 -2.780 1.00 95.88 226 LYS A O 1
ATOM 1716 N N . LEU A 1 227 ? -5.644 -20.793 -3.006 1.00 95.75 227 LEU A N 1
ATOM 1717 C CA . LEU A 1 227 ? -6.407 -20.581 -4.226 1.00 95.75 227 LEU A CA 1
ATOM 1718 C C . LEU A 1 227 ? -5.582 -20.947 -5.456 1.00 95.75 227 LEU A C 1
ATOM 1720 O O . LEU A 1 227 ? -4.419 -20.572 -5.587 1.00 95.75 227 LEU A O 1
ATOM 1724 N N . VAL A 1 228 ? -6.238 -21.603 -6.415 1.00 96.81 228 VAL A N 1
ATOM 1725 C CA . VAL A 1 228 ? -5.633 -22.002 -7.697 1.00 96.81 228 VAL A CA 1
ATOM 1726 C C . VAL A 1 228 ? -5.007 -20.806 -8.421 1.00 96.81 228 VAL A C 1
ATOM 1728 O O . VAL A 1 228 ? -3.894 -20.911 -8.923 1.00 96.81 228 VAL A O 1
ATOM 1731 N N . ALA A 1 229 ? -5.681 -19.651 -8.424 1.00 93.81 229 ALA A N 1
ATOM 1732 C CA . ALA A 1 229 ? -5.166 -18.438 -9.060 1.00 93.81 229 ALA A CA 1
ATOM 1733 C C . ALA A 1 229 ? -3.848 -17.956 -8.426 1.00 93.81 229 ALA A C 1
ATOM 1735 O O . ALA A 1 229 ? -2.908 -17.604 -9.134 1.00 93.81 229 ALA A O 1
ATOM 1736 N N . SER A 1 230 ? -3.757 -17.983 -7.096 1.00 94.25 230 SER A N 1
ATOM 1737 C CA . SER A 1 230 ? -2.556 -17.608 -6.344 1.00 94.25 230 SER A CA 1
ATOM 1738 C C . SER A 1 230 ? -1.404 -18.582 -6.582 1.00 94.25 230 SER A C 1
ATOM 1740 O O . SER A 1 230 ? -0.268 -18.158 -6.791 1.00 94.25 230 SER A O 1
ATOM 1742 N N . ILE A 1 231 ? -1.705 -19.883 -6.613 1.00 96.69 231 ILE A N 1
ATOM 1743 C CA . ILE A 1 231 ? -0.738 -20.938 -6.939 1.00 96.69 231 ILE A CA 1
ATOM 1744 C C . ILE A 1 231 ? -0.187 -20.725 -8.353 1.00 96.69 231 ILE A C 1
ATOM 1746 O O . ILE A 1 231 ? 1.024 -20.740 -8.549 1.00 96.69 231 ILE A O 1
ATOM 1750 N N . GLN A 1 232 ? -1.050 -20.430 -9.325 1.00 95.38 232 GLN A N 1
ATOM 1751 C CA . GLN A 1 232 ? -0.628 -20.178 -10.701 1.00 95.38 232 GLN A CA 1
ATOM 1752 C C . GLN A 1 232 ? 0.214 -18.898 -10.831 1.00 95.38 232 GLN A C 1
ATOM 1754 O O . GLN A 1 232 ? 1.211 -18.883 -11.552 1.00 95.38 232 GLN A O 1
ATOM 1759 N N . THR A 1 233 ? -0.131 -17.829 -10.103 1.00 93.81 233 THR A N 1
ATOM 1760 C CA . THR A 1 233 ? 0.716 -16.627 -10.009 1.00 93.81 233 THR A CA 1
ATOM 1761 C C . THR A 1 233 ? 2.101 -16.975 -9.469 1.00 93.81 233 THR A C 1
ATOM 1763 O O . THR A 1 233 ? 3.106 -16.541 -10.033 1.00 93.81 233 THR A O 1
ATOM 1766 N N . CYS A 1 234 ? 2.170 -17.800 -8.427 1.00 95.94 234 CYS A N 1
ATOM 1767 C CA . CYS A 1 234 ? 3.427 -18.308 -7.899 1.00 95.94 234 CYS A CA 1
ATOM 1768 C C . CYS A 1 234 ? 4.219 -19.100 -8.950 1.00 95.94 234 CYS A C 1
ATOM 1770 O O . CYS A 1 234 ? 5.379 -18.789 -9.195 1.00 95.94 234 CYS A O 1
ATOM 1772 N N . GLU A 1 235 ? 3.614 -20.064 -9.639 1.00 96.19 235 GLU A N 1
ATOM 1773 C CA . GLU A 1 235 ? 4.295 -20.836 -10.690 1.00 96.19 235 GLU A CA 1
ATOM 1774 C C . GLU A 1 235 ? 4.857 -19.943 -11.806 1.00 96.19 235 GLU A C 1
ATOM 1776 O O . GLU A 1 235 ? 6.015 -20.095 -12.195 1.00 96.19 235 GLU A O 1
ATOM 1781 N N . ASN A 1 236 ? 4.087 -18.951 -12.259 1.00 93.94 236 ASN A N 1
ATOM 1782 C CA . ASN A 1 236 ? 4.531 -18.003 -13.281 1.00 93.94 236 ASN A CA 1
ATOM 1783 C C . ASN A 1 236 ? 5.734 -17.170 -12.817 1.00 93.94 236 ASN A C 1
ATOM 1785 O O . ASN A 1 236 ? 6.702 -17.010 -13.560 1.00 93.94 236 ASN A O 1
ATOM 1789 N N . ILE A 1 237 ? 5.703 -16.658 -11.584 1.00 91.69 237 ILE A N 1
ATOM 1790 C CA . ILE A 1 237 ? 6.823 -15.893 -11.017 1.00 91.69 237 ILE A CA 1
ATOM 1791 C C . ILE A 1 237 ? 8.065 -16.782 -10.869 1.00 91.69 237 ILE A C 1
ATOM 1793 O O . ILE A 1 237 ? 9.178 -16.319 -11.124 1.00 91.69 237 ILE A O 1
ATOM 1797 N N . LYS A 1 238 ? 7.889 -18.055 -10.492 1.00 94.12 238 LYS A N 1
ATOM 1798 C CA . LYS A 1 238 ? 8.986 -19.024 -10.400 1.00 94.12 238 LYS A CA 1
ATOM 1799 C C . LYS A 1 238 ? 9.651 -19.240 -11.760 1.00 94.12 238 LYS A C 1
ATOM 1801 O O . LYS A 1 238 ? 10.864 -19.114 -11.857 1.00 94.12 238 LYS A O 1
ATOM 1806 N N . LEU A 1 239 ? 8.861 -19.474 -12.811 1.00 94.25 239 LEU A N 1
ATOM 1807 C CA . LEU A 1 239 ? 9.373 -19.648 -14.175 1.00 94.25 239 LEU A CA 1
ATOM 1808 C C . LEU A 1 239 ? 10.163 -18.428 -14.660 1.00 94.25 239 LEU A C 1
ATOM 1810 O O . LEU A 1 239 ? 11.232 -18.583 -15.244 1.00 94.25 239 LEU A O 1
ATOM 1814 N N . LEU A 1 240 ? 9.661 -17.218 -14.395 1.00 91.38 240 LEU A N 1
ATOM 1815 C CA . LEU A 1 240 ? 10.362 -15.983 -14.753 1.00 91.38 240 LEU A CA 1
ATOM 1816 C C . LEU A 1 240 ? 11.701 -15.857 -14.018 1.00 91.38 240 LEU A C 1
ATOM 1818 O O . LEU A 1 240 ? 12.692 -15.462 -14.629 1.00 91.38 240 LEU A O 1
ATOM 1822 N N . ARG A 1 241 ? 11.748 -16.223 -12.732 1.00 89.00 241 ARG A N 1
ATOM 1823 C CA . ARG A 1 241 ? 12.976 -16.203 -11.928 1.00 89.00 241 ARG A CA 1
ATOM 1824 C C . ARG A 1 241 ? 14.012 -17.204 -12.426 1.00 89.00 241 ARG A C 1
ATOM 1826 O O . ARG A 1 241 ? 15.171 -16.840 -12.536 1.00 89.00 241 ARG A O 1
ATOM 1833 N N . ASP A 1 242 ? 13.593 -18.426 -12.739 1.00 91.62 242 ASP A N 1
ATOM 1834 C CA . ASP A 1 242 ? 14.497 -19.487 -13.198 1.00 91.62 242 ASP A CA 1
ATOM 1835 C C . ASP A 1 242 ? 15.066 -19.201 -14.606 1.00 91.62 242 ASP A C 1
ATOM 1837 O O . ASP A 1 242 ? 16.039 -19.827 -15.024 1.00 91.62 242 ASP A O 1
ATOM 1841 N N . SER A 1 243 ? 14.463 -18.258 -15.341 1.00 93.38 243 SER A N 1
ATOM 1842 C CA . SER A 1 243 ? 14.899 -17.830 -16.677 1.00 93.38 243 SER A CA 1
ATOM 1843 C C . SER A 1 243 ? 15.829 -16.607 -16.705 1.00 93.38 243 SER A C 1
ATOM 1845 O O . SER A 1 243 ? 16.343 -16.284 -17.779 1.00 93.38 243 SER A O 1
ATOM 1847 N N . ALA A 1 244 ? 16.011 -15.921 -15.570 1.00 83.56 244 ALA A N 1
ATOM 1848 C CA . ALA A 1 244 ? 16.811 -14.699 -15.435 1.00 83.56 244 ALA A CA 1
ATOM 1849 C C . ALA A 1 244 ? 18.219 -14.994 -14.898 1.00 83.56 244 ALA A C 1
ATOM 1851 O O . ALA A 1 244 ? 19.170 -14.351 -15.397 1.00 83.56 244 ALA A O 1
#

Sequence (244 aa):
MADPQLVQYINAQLQAGYGKEQVRQALAAGGYPPLAIEEAFRDLKGPVSNPQILNFAQQLLQQGYLPIQATAALVQQGFSQHDARAAVKQVYGVNPPGGSRHVALVAFVLITIVVLGLGTYLLIDDGEEGTTPDDDTPVITPQSDQEITAMIIKVADANGKDTAVRQCFSKLKGEARDNCILDIAVLESVRDDTLCDQIQNPTSHDACLMNFLNTDRFESVCSRAKLVASIQTCENIKLLRDSA

Foldseek 3Di:
DADPVLLVVLLVCLLVVDALVRSLVVVVVVVHDSVNSVVSVVPPPDLSPRVVLLVQLLVCVVVVDDLVRQLVVVVVVVHDSVSSNVSNCVNCVVDPPPDDCVVVVVVVVVVVCVVVVVVVVVPPDDDDDDDDDDPPPPPPDPDDLVNQLVVLLVCCVVPNLVSSLVSLVVPHDDPSSLVSLLVSCLPPSHVHLVSLVVRPPLVSSLVSLVSVCDPVCLVVSLVPRDDPVSVVVSVVVVVVVVVD

Radius of gyration: 26.63 Å; chains: 1; bounding box: 71×57×65 Å